Protein AF-A0A969K6C3-F1 (afdb_monomer_lite)

Structure (mmCIF, N/CA/C/O backbone):
da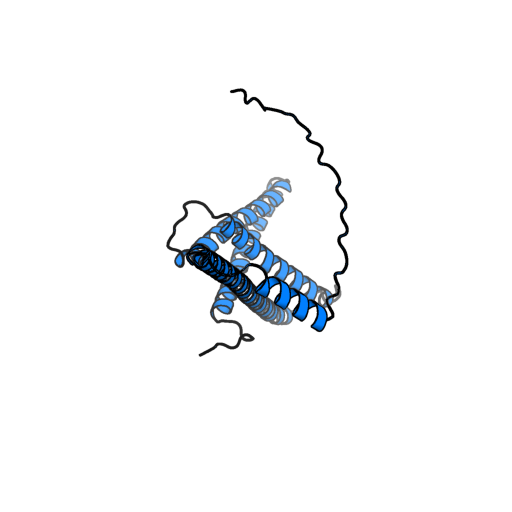ta_AF-A0A969K6C3-F1
#
_entry.id   AF-A0A969K6C3-F1
#
loop_
_atom_site.group_PDB
_atom_site.id
_atom_site.type_symbol
_atom_site.label_atom_id
_atom_site.label_alt_id
_atom_site.label_comp_id
_atom_site.label_asym_id
_atom_site.label_entity_id
_atom_site.label_seq_id
_atom_site.pdbx_PDB_ins_code
_atom_site.Cartn_x
_atom_site.Cartn_y
_atom_site.Cartn_z
_atom_site.occupancy
_atom_site.B_iso_or_equiv
_atom_site.auth_seq_id
_atom_site.auth_comp_id
_atom_site.auth_asym_id
_atom_site.auth_atom_id
_atom_site.pdbx_PDB_model_num
ATOM 1 N N . MET A 1 1 ? -26.772 -11.610 5.534 1.00 66.00 1 MET A N 1
ATOM 2 C CA . MET A 1 1 ? -25.955 -12.665 4.891 1.00 66.00 1 MET A CA 1
ATOM 3 C C . MET A 1 1 ? -24.503 -12.465 5.306 1.00 66.00 1 MET A C 1
ATOM 5 O O . MET A 1 1 ? -24.042 -11.332 5.264 1.00 66.00 1 MET A O 1
ATOM 9 N N . LYS A 1 2 ? -23.814 -13.502 5.801 1.00 84.00 2 LYS A N 1
ATOM 10 C CA . LYS A 1 2 ? -22.388 -13.413 6.165 1.00 84.00 2 LYS A CA 1
ATOM 11 C C . LYS A 1 2 ? -21.564 -13.744 4.919 1.00 84.00 2 LYS A C 1
ATOM 13 O O . LYS A 1 2 ? -21.718 -14.835 4.385 1.00 84.00 2 LYS A O 1
ATOM 18 N N . TRP A 1 3 ? -20.748 -12.805 4.447 1.00 86.44 3 TRP A N 1
ATOM 19 C CA . TRP A 1 3 ? -19.821 -13.052 3.341 1.00 86.44 3 TRP A CA 1
ATOM 20 C C . TRP A 1 3 ? -18.746 -14.055 3.794 1.00 86.44 3 TRP A C 1
ATOM 22 O O . TRP A 1 3 ? -18.273 -13.943 4.932 1.00 86.44 3 TRP A O 1
ATOM 32 N N . PRO A 1 4 ? -18.373 -15.045 2.970 1.00 88.25 4 PRO A N 1
ATOM 33 C CA . PRO A 1 4 ? -17.351 -16.012 3.344 1.00 88.25 4 PRO A CA 1
ATOM 34 C C . PRO A 1 4 ? -15.990 -15.326 3.506 1.00 88.25 4 PRO A C 1
ATOM 36 O O . PRO A 1 4 ? -15.583 -14.512 2.683 1.00 88.25 4 PRO A O 1
ATOM 39 N N . ILE A 1 5 ? -15.269 -15.678 4.572 1.00 79.12 5 ILE A N 1
ATOM 40 C CA . ILE A 1 5 ? -14.001 -15.028 4.954 1.00 79.12 5 ILE A CA 1
ATOM 41 C C . ILE A 1 5 ? -12.894 -15.275 3.913 1.00 79.12 5 ILE A C 1
ATOM 43 O O . ILE A 1 5 ? -12.028 -14.420 3.729 1.00 79.12 5 ILE A O 1
ATOM 47 N N . TRP A 1 6 ? -12.939 -16.418 3.220 1.00 83.56 6 TRP A N 1
ATOM 48 C CA . TRP A 1 6 ? -11.956 -16.796 2.201 1.00 83.56 6 TRP A CA 1
ATOM 49 C C . TRP A 1 6 ? -12.095 -16.020 0.891 1.00 83.56 6 TRP A C 1
ATOM 51 O O . TRP A 1 6 ? -11.148 -15.983 0.111 1.00 83.56 6 TRP A O 1
ATOM 61 N N . PHE A 1 7 ? -13.256 -15.412 0.626 1.00 86.06 7 PHE A N 1
ATOM 62 C CA . PHE A 1 7 ? -13.474 -14.700 -0.625 1.00 86.06 7 PHE A CA 1
ATOM 63 C C . PHE A 1 7 ? -13.170 -13.213 -0.426 1.00 86.06 7 PHE A C 1
ATOM 65 O O . PHE A 1 7 ? -13.702 -12.616 0.520 1.00 86.06 7 PHE A O 1
ATOM 72 N N . PRO A 1 8 ? -12.348 -12.582 -1.287 1.00 80.31 8 PRO A N 1
ATOM 73 C CA . PRO A 1 8 ? -12.005 -11.183 -1.108 1.00 80.31 8 PRO A CA 1
ATOM 74 C C . PRO A 1 8 ? -13.258 -10.313 -1.156 1.00 80.31 8 PRO A C 1
ATOM 76 O O . PRO A 1 8 ? -14.132 -10.496 -2.009 1.00 80.31 8 PRO A O 1
ATOM 79 N N . TYR A 1 9 ? -13.368 -9.372 -0.220 1.00 82.62 9 TYR A N 1
ATOM 80 C CA . TYR A 1 9 ? -14.511 -8.465 -0.194 1.00 82.62 9 TYR A CA 1
ATOM 81 C C . TYR A 1 9 ? -14.511 -7.582 -1.453 1.00 82.62 9 TYR A C 1
ATOM 83 O O . TYR A 1 9 ? -13.436 -7.189 -1.910 1.00 82.62 9 TYR A O 1
ATOM 91 N N . PRO A 1 10 ? -15.680 -7.188 -1.995 1.00 83.31 10 PRO A N 1
ATOM 92 C CA . PRO A 1 10 ? -15.761 -6.284 -3.151 1.00 83.31 10 PRO A CA 1
ATOM 93 C C . PRO A 1 10 ? -14.956 -4.985 -2.976 1.00 83.31 10 PRO A C 1
ATOM 95 O O . PRO A 1 10 ? -14.366 -4.465 -3.920 1.00 83.31 10 PRO A O 1
ATOM 98 N N . SER A 1 11 ? -14.868 -4.484 -1.742 1.00 77.69 11 SER A N 1
ATOM 99 C CA . SER A 1 11 ? -14.039 -3.328 -1.396 1.00 77.69 11 SER A CA 1
ATOM 100 C C . SER A 1 11 ? -12.534 -3.586 -1.555 1.00 77.69 11 SER A C 1
ATOM 102 O O . SER A 1 11 ? -11.807 -2.663 -1.917 1.00 77.69 11 SER A O 1
ATOM 104 N N . SER A 1 12 ? -12.060 -4.813 -1.321 1.00 75.50 12 SER A N 1
ATOM 105 C CA . SER A 1 12 ? -10.665 -5.220 -1.539 1.00 75.50 12 SER A CA 1
ATOM 106 C C . SER A 1 12 ? -10.323 -5.245 -3.031 1.00 75.50 12 SER A C 1
ATOM 108 O O . SER A 1 12 ? -9.272 -4.741 -3.416 1.00 75.50 12 SER A O 1
ATOM 110 N N . TRP A 1 13 ? -11.235 -5.738 -3.879 1.00 79.62 13 TRP A N 1
ATOM 111 C CA . TRP A 1 13 ? -11.079 -5.719 -5.341 1.00 79.62 13 TRP A CA 1
ATOM 112 C C . TRP A 1 13 ? -10.949 -4.298 -5.890 1.00 79.62 13 TRP A C 1
ATOM 114 O O . TRP A 1 13 ? -10.024 -4.006 -6.648 1.00 79.62 13 TRP A O 1
ATOM 124 N N . LEU A 1 14 ? -11.839 -3.396 -5.458 1.00 78.88 14 LEU A N 1
ATOM 125 C CA . LEU A 1 14 ? -11.801 -1.993 -5.871 1.00 78.88 14 LEU A CA 1
ATOM 126 C C . LEU A 1 14 ? -10.494 -1.317 -5.439 1.00 78.88 14 LEU A C 1
ATOM 128 O O . LEU A 1 14 ? -9.894 -0.588 -6.221 1.00 78.88 14 LEU A O 1
ATOM 132 N N . ARG A 1 15 ? -10.029 -1.580 -4.211 1.00 74.88 15 ARG A N 1
ATOM 133 C CA . ARG A 1 15 ? -8.751 -1.050 -3.711 1.00 74.88 15 ARG A CA 1
ATOM 134 C C . ARG A 1 15 ? -7.562 -1.571 -4.503 1.00 74.88 15 ARG A C 1
ATOM 136 O O . ARG A 1 15 ? -6.690 -0.778 -4.830 1.00 74.88 15 ARG A O 1
ATOM 143 N N . ALA A 1 16 ? -7.541 -2.859 -4.836 1.00 75.81 16 ALA A N 1
ATOM 144 C CA . ALA A 1 16 ? -6.483 -3.440 -5.653 1.00 75.81 16 ALA A CA 1
ATOM 145 C C . ALA A 1 16 ? -6.465 -2.839 -7.066 1.00 75.81 16 ALA A C 1
ATOM 147 O O . ALA A 1 16 ? -5.402 -2.486 -7.567 1.00 75.81 16 ALA A O 1
ATOM 148 N N . LEU A 1 17 ? -7.636 -2.655 -7.685 1.00 79.81 17 LEU A N 1
ATOM 149 C CA . LEU A 1 17 ? -7.749 -2.007 -8.994 1.00 79.81 17 LEU A CA 1
ATOM 150 C C . LEU A 1 17 ? -7.254 -0.555 -8.940 1.00 79.81 17 LEU A C 1
ATOM 152 O O . LEU A 1 17 ? -6.476 -0.129 -9.789 1.00 79.81 17 LEU A O 1
ATOM 156 N N . LEU A 1 18 ? -7.642 0.185 -7.900 1.00 79.44 18 LEU A N 1
ATOM 157 C CA . LEU A 1 18 ? -7.177 1.552 -7.689 1.00 79.44 18 LEU A CA 1
ATOM 158 C C . LEU A 1 18 ? -5.664 1.616 -7.436 1.00 79.44 18 LEU A C 1
ATOM 160 O O . LEU A 1 18 ? -5.001 2.526 -7.923 1.00 79.44 18 LEU A O 1
ATOM 164 N N . ALA A 1 19 ? -5.115 0.648 -6.700 1.00 75.38 19 ALA A N 1
ATOM 165 C CA . ALA A 1 19 ? -3.685 0.538 -6.445 1.00 75.38 19 ALA A CA 1
ATOM 166 C C . ALA A 1 19 ? -2.902 0.254 -7.732 1.00 75.38 19 ALA A C 1
ATOM 168 O O . ALA A 1 19 ? -1.861 0.864 -7.942 1.00 75.38 19 ALA A O 1
ATOM 169 N N . ILE A 1 20 ? -3.413 -0.602 -8.621 1.00 77.56 20 ILE A N 1
ATOM 170 C CA . ILE A 1 20 ? -2.787 -0.849 -9.927 1.00 77.56 20 ILE A CA 1
ATOM 171 C C . ILE A 1 20 ? -2.825 0.398 -10.801 1.00 77.56 20 ILE A C 1
ATOM 173 O O . ILE A 1 20 ? -1.791 0.782 -11.341 1.00 77.56 20 ILE A O 1
ATOM 177 N N . LEU A 1 21 ? -3.981 1.060 -10.906 1.00 82.12 21 LEU A N 1
ATOM 178 C CA . LEU A 1 21 ? -4.087 2.323 -11.641 1.00 82.12 21 LEU A CA 1
ATOM 179 C C . LEU A 1 21 ? -3.112 3.364 -11.084 1.00 82.12 21 LEU A C 1
ATOM 181 O O . LEU A 1 21 ? -2.452 4.065 -11.848 1.00 82.12 21 LEU A O 1
ATOM 185 N N . TRP A 1 22 ? -2.973 3.424 -9.759 1.00 80.94 22 TRP A N 1
ATOM 186 C CA . TRP A 1 22 ? -2.025 4.310 -9.098 1.00 80.94 22 TRP A CA 1
ATOM 187 C C . TRP A 1 22 ? -0.569 3.965 -9.415 1.00 80.94 22 TRP A C 1
ATOM 189 O O . TRP A 1 22 ? 0.192 4.852 -9.787 1.00 80.94 22 TRP A O 1
ATOM 199 N N . ILE A 1 23 ? -0.177 2.694 -9.302 1.00 79.69 23 ILE A N 1
ATOM 200 C CA . ILE A 1 23 ? 1.180 2.231 -9.624 1.00 79.69 23 ILE A CA 1
ATOM 201 C C . ILE A 1 23 ? 1.496 2.509 -11.095 1.00 79.69 23 ILE A C 1
ATOM 203 O O . ILE A 1 23 ? 2.584 2.989 -11.394 1.00 79.69 23 ILE A O 1
ATOM 207 N N . SER A 1 24 ? 0.544 2.280 -12.001 1.00 80.50 24 SER A N 1
ATOM 208 C CA . SER A 1 24 ? 0.700 2.583 -13.425 1.00 80.50 24 SER A CA 1
ATOM 209 C C . SER A 1 24 ? 0.884 4.083 -13.667 1.00 80.50 24 SER A C 1
ATOM 211 O O . SER A 1 24 ? 1.802 4.481 -14.380 1.00 80.50 24 SER A O 1
ATOM 213 N N . ALA A 1 25 ? 0.044 4.925 -13.059 1.00 82.19 25 ALA A N 1
ATOM 214 C CA . ALA A 1 25 ? 0.155 6.377 -13.175 1.00 82.19 25 ALA A CA 1
ATOM 215 C C . ALA A 1 25 ? 1.475 6.890 -12.580 1.00 82.19 25 ALA A C 1
ATOM 217 O O . ALA A 1 25 ? 2.152 7.719 -13.183 1.00 82.19 25 ALA A O 1
ATOM 218 N N . PHE A 1 26 ? 1.879 6.366 -11.423 1.00 82.94 26 PHE A N 1
ATOM 219 C CA . PHE A 1 26 ? 3.145 6.704 -10.785 1.00 82.94 26 PHE A CA 1
ATOM 220 C C . PHE A 1 26 ? 4.346 6.251 -11.623 1.00 82.94 26 PHE A C 1
ATOM 222 O O . PHE A 1 26 ? 5.279 7.026 -11.814 1.00 82.94 26 PHE A O 1
ATOM 229 N N . GLY A 1 27 ? 4.302 5.041 -12.183 1.00 81.00 27 GLY A N 1
ATOM 230 C CA . GLY A 1 27 ? 5.321 4.536 -13.100 1.00 81.00 27 GLY A CA 1
ATOM 231 C C . GLY A 1 27 ? 5.482 5.434 -14.325 1.00 81.00 27 GLY A C 1
ATOM 232 O O . GLY A 1 27 ? 6.606 5.762 -14.691 1.00 81.00 27 GLY A O 1
ATOM 233 N N . TYR A 1 28 ? 4.373 5.917 -14.892 1.00 83.19 28 TYR A N 1
ATOM 234 C CA . TYR A 1 28 ? 4.401 6.889 -15.986 1.00 83.19 28 TYR A CA 1
ATOM 235 C C . TYR A 1 28 ? 5.058 8.215 -15.575 1.00 83.19 28 TYR A C 1
ATOM 237 O O . TYR A 1 28 ? 5.887 8.746 -16.311 1.00 83.19 28 TYR A O 1
ATOM 245 N N . VAL A 1 29 ? 4.749 8.733 -14.380 1.00 80.31 29 VAL A N 1
ATOM 246 C CA . VAL A 1 29 ? 5.401 9.939 -13.842 1.00 80.31 29 VAL A CA 1
ATOM 247 C C . VAL A 1 29 ? 6.907 9.716 -13.688 1.00 80.31 29 VAL A C 1
ATOM 249 O O . VAL A 1 29 ? 7.689 10.531 -14.170 1.00 80.31 29 VAL A O 1
ATOM 252 N N . VAL A 1 30 ? 7.330 8.608 -13.073 1.00 80.81 30 VAL A N 1
ATOM 253 C CA . VAL A 1 30 ? 8.755 8.271 -12.914 1.00 80.81 30 VAL A CA 1
ATOM 254 C C . VAL A 1 30 ? 9.447 8.154 -14.268 1.00 80.81 30 VAL A C 1
ATOM 256 O O . VAL A 1 30 ? 10.523 8.718 -14.439 1.00 80.81 30 VAL A O 1
ATOM 259 N N . TRP A 1 31 ? 8.825 7.483 -15.239 1.00 86.88 31 TRP A N 1
ATOM 260 C CA . TRP A 1 31 ? 9.356 7.364 -16.595 1.00 86.88 31 TRP A CA 1
ATOM 261 C C . TRP A 1 31 ? 9.519 8.731 -17.267 1.00 86.88 31 TRP A C 1
ATOM 263 O O . TRP A 1 31 ? 10.581 9.017 -17.814 1.00 86.88 31 TRP A O 1
ATOM 273 N N . MET A 1 32 ? 8.515 9.605 -17.158 1.00 86.75 32 MET A N 1
ATOM 274 C CA . MET A 1 32 ? 8.574 10.964 -17.695 1.00 86.75 32 MET A CA 1
ATOM 275 C C . MET A 1 32 ? 9.745 11.745 -17.079 1.00 86.75 32 MET A C 1
ATOM 277 O O . MET A 1 32 ? 10.567 12.295 -17.808 1.00 86.75 32 MET A O 1
ATOM 281 N N . PHE A 1 33 ? 9.871 11.759 -15.749 1.00 86.25 33 PHE A N 1
ATOM 282 C CA . PHE A 1 33 ? 10.983 12.434 -15.073 1.00 86.25 33 PHE A CA 1
ATOM 283 C C . PHE A 1 33 ? 12.342 11.814 -15.407 1.00 86.25 33 PHE A C 1
ATOM 285 O O . PHE A 1 33 ? 13.303 12.555 -15.573 1.00 86.25 33 PHE A O 1
ATOM 292 N N . ALA A 1 34 ? 12.431 10.491 -15.552 1.00 82.00 34 ALA A N 1
ATOM 293 C CA . ALA A 1 34 ? 13.658 9.813 -15.954 1.00 82.00 34 ALA A CA 1
ATOM 294 C C . ALA A 1 34 ? 14.073 10.184 -17.385 1.00 82.00 34 ALA A C 1
ATOM 296 O O . ALA A 1 34 ? 15.248 10.451 -17.621 1.00 82.00 34 ALA A O 1
ATOM 297 N N . ALA A 1 35 ? 13.121 10.251 -18.323 1.00 85.69 35 ALA A N 1
ATOM 298 C CA . ALA A 1 35 ? 13.371 10.660 -19.703 1.00 85.69 35 ALA A CA 1
ATOM 299 C C . ALA A 1 35 ? 13.847 12.120 -19.779 1.00 85.69 35 ALA A C 1
ATOM 301 O O . ALA A 1 35 ? 14.857 12.410 -20.418 1.00 85.69 35 ALA A O 1
ATOM 302 N N . TRP A 1 36 ? 13.177 13.028 -19.062 1.00 93.44 36 TRP A N 1
ATOM 303 C CA . TRP A 1 36 ? 13.591 14.431 -18.968 1.00 93.44 36 TRP A CA 1
ATOM 304 C C . TRP A 1 36 ? 14.937 14.599 -18.260 1.00 93.44 36 TRP A C 1
ATOM 306 O O . TRP A 1 36 ? 15.785 15.363 -18.714 1.00 93.44 36 TRP A O 1
ATOM 316 N N . GLY A 1 37 ? 15.154 13.872 -17.166 1.00 88.88 37 GLY A N 1
ATOM 317 C CA . GLY A 1 37 ? 16.403 13.881 -16.415 1.00 88.88 37 GLY A CA 1
ATOM 318 C C . GLY A 1 37 ? 17.580 13.370 -17.233 1.00 88.88 37 GLY A C 1
ATOM 319 O O . GLY A 1 37 ? 18.649 13.971 -17.198 1.00 88.88 37 GLY A O 1
ATOM 320 N N . TRP A 1 38 ? 17.374 12.305 -18.010 1.00 88.44 38 TRP A N 1
ATOM 321 C CA . TRP A 1 38 ? 18.371 11.803 -18.950 1.00 88.44 38 TRP A CA 1
ATOM 322 C C . TRP A 1 38 ? 18.665 12.839 -20.039 1.00 88.44 38 TRP A C 1
ATOM 324 O O . TRP A 1 38 ? 19.825 13.195 -20.233 1.00 88.44 38 TRP A O 1
ATOM 334 N N . PHE A 1 39 ? 17.640 13.386 -20.697 1.00 94.94 39 PHE A N 1
ATOM 335 C CA . PHE A 1 39 ? 17.820 14.416 -21.723 1.00 94.94 39 PHE A CA 1
ATOM 336 C C . PHE A 1 39 ? 18.634 15.615 -21.209 1.00 94.94 39 PHE A C 1
ATOM 338 O O . PHE A 1 39 ? 19.602 16.029 -21.844 1.00 94.94 39 PHE A O 1
ATOM 345 N N . LEU A 1 40 ? 18.297 16.127 -20.020 1.00 93.31 40 LEU A N 1
ATOM 346 C CA . LEU A 1 40 ? 19.031 17.225 -19.391 1.00 93.31 40 LEU A CA 1
ATOM 347 C C . LEU A 1 40 ? 20.460 16.829 -19.013 1.00 93.31 40 LEU A C 1
ATOM 349 O O . LEU A 1 40 ? 21.375 17.617 -19.227 1.00 93.31 40 LEU A O 1
ATOM 353 N N . SER A 1 41 ? 20.661 15.614 -18.500 1.00 94.00 41 SER A N 1
ATOM 354 C CA . SER A 1 41 ? 21.987 15.098 -18.152 1.00 94.00 41 SER A CA 1
ATOM 355 C C . SER A 1 41 ? 22.907 14.988 -19.372 1.00 94.00 41 SER A C 1
ATOM 357 O O . SER A 1 41 ? 24.088 15.304 -19.274 1.00 94.00 41 SER A O 1
ATOM 359 N N . VAL A 1 42 ? 22.373 14.623 -20.544 1.00 94.56 42 VAL A N 1
ATOM 360 C CA . VAL A 1 42 ? 23.139 14.595 -21.805 1.00 94.56 42 VAL A CA 1
ATOM 361 C C . VAL A 1 42 ? 23.557 16.000 -22.237 1.00 94.56 42 VAL A C 1
ATOM 363 O O . VAL A 1 42 ? 24.674 16.179 -22.714 1.00 94.56 42 VAL A O 1
ATOM 366 N N . ILE A 1 43 ? 22.690 17.000 -22.056 1.00 97.06 43 ILE A N 1
ATOM 367 C CA . ILE A 1 43 ? 22.987 18.391 -22.427 1.00 97.06 43 ILE A CA 1
ATOM 368 C C . ILE A 1 43 ? 24.040 19.005 -21.500 1.00 97.06 43 ILE A C 1
ATOM 370 O O . ILE A 1 43 ? 24.913 19.736 -21.962 1.00 97.06 43 ILE A O 1
ATOM 374 N N . THR A 1 44 ? 23.957 18.740 -20.196 1.00 96.62 44 THR A N 1
ATOM 375 C CA . THR A 1 44 ? 24.854 19.349 -19.203 1.00 96.62 44 THR A CA 1
ATOM 376 C C . THR A 1 44 ? 26.125 18.545 -18.950 1.00 96.62 44 THR A C 1
ATOM 378 O O . THR A 1 44 ? 27.085 19.092 -18.412 1.00 96.62 44 THR A O 1
ATOM 381 N N . GLY A 1 45 ? 26.137 17.256 -19.296 1.00 95.69 45 GLY A N 1
ATOM 382 C CA . GLY A 1 45 ? 27.202 16.320 -18.937 1.00 95.69 45 GLY A CA 1
ATOM 383 C C . GLY A 1 45 ? 27.216 15.923 -17.456 1.00 95.69 45 GLY A C 1
ATOM 384 O O . GLY A 1 45 ? 28.174 15.296 -17.010 1.00 95.69 45 GLY A O 1
ATOM 385 N N . ASP A 1 46 ? 26.182 16.276 -16.682 1.00 95.44 46 ASP A N 1
ATOM 386 C CA . ASP A 1 46 ? 26.116 16.012 -15.241 1.00 95.44 46 ASP A CA 1
ATOM 387 C C . ASP A 1 46 ? 25.066 14.938 -14.912 1.00 95.44 46 ASP A C 1
ATOM 389 O O . ASP A 1 46 ? 23.857 15.130 -15.083 1.00 95.44 46 ASP A O 1
ATOM 393 N N . LEU A 1 47 ? 25.527 13.790 -14.405 1.00 88.81 47 LEU A N 1
ATOM 394 C CA . LEU A 1 47 ? 24.678 12.680 -13.950 1.00 88.81 47 LEU A CA 1
ATOM 395 C C . LEU A 1 47 ? 23.856 13.034 -12.701 1.00 88.81 47 LEU A C 1
ATOM 397 O O . LEU A 1 47 ? 22.807 12.429 -12.455 1.00 88.81 47 LEU A O 1
ATOM 401 N N . SER A 1 48 ? 24.279 14.037 -11.927 1.00 92.75 48 SER A N 1
ATOM 402 C CA . SER A 1 48 ? 23.582 14.478 -10.714 1.00 92.75 48 SER A CA 1
ATOM 403 C C . SER A 1 48 ? 22.158 14.946 -11.019 1.00 92.75 48 SER A C 1
ATOM 405 O O . SER A 1 48 ? 21.245 14.722 -10.223 1.00 92.75 48 SER A O 1
ATOM 407 N N . ILE A 1 49 ? 21.938 15.526 -12.205 1.00 89.06 49 ILE A N 1
ATOM 408 C CA . ILE A 1 49 ? 20.622 15.991 -12.664 1.00 89.06 49 ILE A CA 1
ATOM 409 C C . ILE A 1 49 ? 19.655 14.819 -12.849 1.00 89.06 4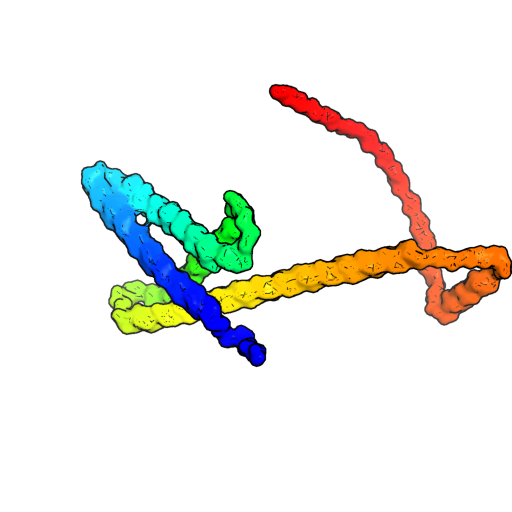9 ILE A C 1
ATOM 411 O O . ILE A 1 49 ? 18.487 14.911 -12.462 1.00 89.06 49 ILE A O 1
ATOM 415 N N . GLN A 1 50 ? 20.135 13.688 -13.371 1.00 80.38 50 GLN A N 1
ATOM 416 C CA . GLN A 1 50 ? 19.313 12.492 -13.535 1.00 80.38 50 GLN A CA 1
ATOM 417 C C . GLN A 1 50 ? 18.877 11.939 -12.171 1.00 80.38 50 GLN A C 1
ATOM 419 O O . GLN A 1 50 ? 17.693 11.665 -11.965 1.00 80.38 50 GLN A O 1
ATOM 424 N N . ILE A 1 51 ? 19.798 11.849 -11.209 1.00 80.62 51 ILE A N 1
ATOM 425 C CA . ILE A 1 51 ? 19.489 11.387 -9.847 1.00 80.62 51 ILE A CA 1
ATOM 426 C C . ILE A 1 51 ? 18.483 12.331 -9.169 1.00 80.62 51 ILE A C 1
ATOM 428 O O . ILE A 1 51 ? 17.497 11.873 -8.586 1.00 80.62 51 ILE A O 1
ATOM 432 N N . LEU A 1 52 ? 18.686 13.648 -9.288 1.00 88.69 52 LEU A N 1
ATOM 433 C CA . LEU A 1 52 ? 17.790 14.656 -8.718 1.00 88.69 52 LEU A CA 1
ATOM 434 C C . LEU A 1 52 ? 16.376 14.566 -9.315 1.00 88.69 52 LEU A C 1
ATOM 436 O O . LEU A 1 52 ? 15.389 14.639 -8.583 1.00 88.69 52 LEU A O 1
ATOM 440 N N . SER A 1 53 ? 16.267 14.366 -10.632 1.00 81.19 53 SER A N 1
ATOM 441 C CA . SER A 1 53 ? 14.978 14.233 -11.321 1.00 81.19 53 SER A CA 1
ATOM 442 C C . SER A 1 53 ? 14.188 13.004 -10.857 1.00 81.19 53 SER A C 1
ATOM 444 O O . SER A 1 53 ? 12.980 13.094 -10.632 1.00 81.19 53 SER A O 1
ATOM 446 N N . LEU A 1 54 ? 14.872 11.878 -10.622 1.00 77.06 54 LEU A N 1
ATOM 447 C CA . LEU A 1 54 ? 14.266 10.663 -10.082 1.00 77.06 54 LEU A CA 1
ATOM 448 C C . LEU A 1 54 ? 13.781 10.884 -8.647 1.00 77.06 54 LEU A C 1
ATOM 450 O O . LEU A 1 54 ? 12.638 10.557 -8.330 1.00 77.06 54 LEU A O 1
ATOM 454 N N . LEU A 1 55 ? 14.610 11.487 -7.789 1.00 78.75 55 LEU A N 1
ATOM 455 C CA . LEU A 1 55 ? 14.220 11.835 -6.418 1.00 78.75 55 LEU A CA 1
ATOM 456 C C . LEU A 1 55 ? 12.990 12.750 -6.393 1.00 78.75 55 LEU A C 1
ATOM 458 O O . LEU A 1 55 ? 12.074 12.538 -5.594 1.00 78.75 55 LEU A O 1
ATOM 462 N N . LEU A 1 56 ? 12.937 13.730 -7.296 1.00 81.75 56 LEU A N 1
ATOM 463 C CA . LEU A 1 56 ? 11.794 14.622 -7.437 1.00 81.75 56 LEU A CA 1
ATOM 464 C C . LEU A 1 56 ? 10.529 13.856 -7.851 1.00 81.75 56 LEU A C 1
ATOM 466 O O . LEU A 1 56 ? 9.471 14.079 -7.263 1.00 81.75 56 LEU A O 1
ATOM 470 N N . ALA A 1 57 ? 10.634 12.909 -8.787 1.00 79.19 57 ALA A N 1
ATOM 471 C CA . ALA A 1 57 ? 9.516 12.058 -9.191 1.00 79.19 57 ALA A CA 1
ATOM 472 C C . ALA A 1 57 ? 8.949 11.250 -8.013 1.00 79.19 57 ALA A C 1
ATOM 474 O O . ALA A 1 57 ? 7.734 11.225 -7.801 1.00 79.19 57 ALA A O 1
ATOM 475 N N . PHE A 1 58 ? 9.826 10.645 -7.203 1.00 76.88 58 PHE A N 1
ATOM 476 C CA . PHE A 1 58 ? 9.427 9.920 -5.994 1.00 76.88 58 PHE A CA 1
ATOM 477 C C . PHE A 1 58 ? 8.736 10.832 -4.977 1.00 76.88 58 PHE A C 1
ATOM 479 O O . PHE A 1 58 ? 7.691 10.465 -4.439 1.00 76.88 58 PHE A O 1
ATOM 486 N N . MET A 1 59 ? 9.268 12.035 -4.746 1.00 78.69 59 MET A N 1
ATOM 487 C CA . MET A 1 59 ? 8.662 13.019 -3.842 1.00 78.69 59 MET A CA 1
ATOM 488 C C . MET A 1 59 ? 7.275 13.464 -4.318 1.00 78.69 59 MET A C 1
ATOM 490 O O . MET A 1 59 ? 6.329 13.491 -3.529 1.00 78.69 59 MET A O 1
ATOM 494 N N . VAL A 1 60 ? 7.126 13.774 -5.610 1.00 80.06 60 VAL A N 1
ATOM 495 C CA . VAL A 1 60 ? 5.839 14.166 -6.206 1.00 80.06 60 VAL A CA 1
ATOM 496 C C . VAL A 1 60 ? 4.826 13.029 -6.091 1.00 80.06 60 VAL A C 1
ATOM 498 O O . VAL A 1 60 ? 3.699 13.257 -5.648 1.00 80.06 60 VAL A O 1
ATOM 501 N N . GLY A 1 61 ? 5.227 11.797 -6.413 1.00 77.75 61 GLY A N 1
ATOM 502 C CA . GLY A 1 61 ? 4.358 10.631 -6.282 1.00 77.75 61 GLY A CA 1
ATOM 503 C C . GLY A 1 61 ? 3.941 10.348 -4.844 1.00 77.75 61 GLY A C 1
ATOM 504 O O . GLY A 1 61 ? 2.761 10.118 -4.592 1.00 77.75 61 GLY A O 1
ATOM 505 N N . ALA A 1 62 ? 4.861 10.433 -3.882 1.00 74.62 62 ALA A N 1
ATOM 506 C CA . ALA A 1 62 ? 4.543 10.254 -2.466 1.00 74.62 62 ALA A CA 1
ATOM 507 C C . ALA A 1 62 ? 3.543 11.313 -1.965 1.00 74.62 62 ALA A C 1
ATOM 509 O O . ALA A 1 62 ? 2.566 10.979 -1.290 1.00 74.62 62 ALA A O 1
ATOM 510 N N . CYS A 1 63 ? 3.735 12.581 -2.345 1.00 76.81 63 CYS A N 1
ATOM 511 C CA . CYS A 1 63 ? 2.817 13.672 -2.013 1.00 76.81 63 CYS A CA 1
ATOM 512 C C . CYS A 1 63 ? 1.426 13.471 -2.631 1.00 76.81 63 CYS A C 1
ATOM 514 O O . CYS A 1 63 ? 0.412 13.614 -1.941 1.00 76.81 63 CYS A O 1
ATOM 516 N N . ALA A 1 64 ? 1.366 13.117 -3.917 1.00 80.56 64 ALA A N 1
ATOM 517 C CA . ALA A 1 64 ? 0.113 12.883 -4.624 1.00 80.56 64 ALA A CA 1
ATOM 518 C C . ALA A 1 64 ? -0.639 11.665 -4.058 1.00 80.56 64 ALA A C 1
ATOM 520 O O . ALA A 1 64 ? -1.846 11.741 -3.818 1.00 80.56 64 ALA A O 1
ATOM 521 N N . TYR A 1 65 ? 0.083 10.590 -3.729 1.00 75.81 65 TYR A N 1
ATOM 522 C CA . TYR A 1 65 ? -0.483 9.422 -3.061 1.00 75.81 65 TYR A CA 1
ATOM 523 C C . TYR A 1 65 ? -1.076 9.779 -1.700 1.00 75.81 65 TYR A C 1
ATOM 525 O O . TYR A 1 65 ? -2.215 9.420 -1.403 1.00 75.81 65 TYR A O 1
ATOM 533 N N . GLY A 1 66 ? -0.331 10.540 -0.891 1.00 71.88 66 GLY A N 1
ATOM 534 C CA . GLY A 1 66 ? -0.799 11.018 0.405 1.00 71.88 66 GLY A CA 1
ATOM 535 C C . GLY A 1 66 ? -2.124 11.772 0.291 1.00 71.88 66 GLY A C 1
ATOM 536 O O . GLY A 1 66 ? -3.042 11.510 1.064 1.00 71.88 66 GLY A O 1
ATOM 537 N N . LYS A 1 67 ? -2.268 12.642 -0.717 1.00 75.56 67 LYS A N 1
ATOM 538 C CA . LYS A 1 67 ? -3.513 13.385 -0.978 1.00 75.56 67 LYS A CA 1
ATOM 539 C C . LYS A 1 67 ? -4.669 12.501 -1.435 1.00 75.56 67 LYS A C 1
ATOM 541 O O . LYS A 1 67 ? -5.801 12.734 -1.021 1.00 75.56 67 LYS A O 1
ATOM 546 N N . ILE A 1 68 ? -4.407 11.492 -2.256 1.00 75.44 68 ILE A N 1
ATOM 547 C CA . ILE A 1 68 ? -5.438 10.554 -2.715 1.00 75.44 68 ILE A CA 1
ATOM 548 C C . ILE A 1 68 ? -5.915 9.671 -1.567 1.00 75.44 68 ILE A C 1
ATOM 550 O O . ILE A 1 68 ? -7.119 9.514 -1.377 1.00 75.44 68 ILE A O 1
ATOM 554 N N . CYS A 1 69 ? -4.995 9.148 -0.760 1.00 70.00 69 CYS A N 1
ATOM 555 C CA . CYS A 1 69 ? -5.333 8.415 0.454 1.00 70.00 69 CYS A CA 1
ATOM 556 C C . CYS A 1 69 ? -6.163 9.274 1.405 1.00 70.00 69 CYS A C 1
ATOM 558 O O . CYS A 1 69 ? -7.177 8.804 1.912 1.00 70.00 69 CYS A O 1
ATOM 560 N N . ASP A 1 70 ? -5.790 10.541 1.588 1.00 68.69 70 ASP A N 1
ATOM 561 C CA . ASP A 1 70 ? -6.562 11.492 2.385 1.00 68.69 70 ASP A CA 1
ATOM 562 C C . ASP A 1 70 ? -7.990 11.640 1.825 1.00 68.69 70 ASP A C 1
ATOM 564 O O . ASP A 1 70 ? -8.965 11.397 2.531 1.00 68.69 70 ASP A O 1
ATOM 568 N N . LEU A 1 71 ? -8.141 11.892 0.521 1.00 70.94 71 LEU A N 1
ATOM 569 C CA . LEU A 1 71 ? -9.447 12.018 -0.144 1.00 70.94 71 LEU A CA 1
ATOM 570 C C . LEU A 1 71 ? -10.323 10.758 -0.035 1.00 70.94 71 LEU A C 1
ATOM 572 O O . LEU A 1 71 ? -11.534 10.861 0.181 1.00 70.94 71 LEU A O 1
ATOM 576 N N . LEU A 1 72 ? -9.729 9.575 -0.191 1.00 69.12 72 LEU A N 1
ATOM 577 C CA . LEU A 1 72 ? -10.445 8.297 -0.189 1.00 69.12 72 LEU A CA 1
ATOM 578 C C . LEU A 1 72 ? -10.805 7.827 1.223 1.00 69.12 72 LEU A C 1
ATOM 580 O O . LEU A 1 72 ? -11.870 7.242 1.422 1.00 69.12 72 LEU A O 1
ATOM 584 N N . VAL A 1 73 ? -9.936 8.074 2.206 1.00 63.34 73 VAL A N 1
ATOM 585 C CA . VAL A 1 73 ? -10.124 7.626 3.593 1.00 63.34 73 VAL A CA 1
ATOM 586 C C . VAL A 1 73 ? -10.968 8.627 4.393 1.00 63.34 73 VAL A C 1
ATOM 588 O O . VAL A 1 73 ? -11.819 8.212 5.184 1.00 63.34 73 VAL A O 1
ATOM 591 N N . PHE A 1 74 ? -10.819 9.940 4.173 1.00 52.72 74 PHE A N 1
ATOM 592 C CA . PHE A 1 74 ? -11.472 10.958 5.010 1.00 52.72 74 PHE A CA 1
ATOM 593 C C . PHE A 1 74 ? -12.919 11.300 4.658 1.00 52.72 74 PHE A C 1
ATOM 595 O O . PHE A 1 74 ? -13.570 11.988 5.446 1.00 52.72 74 PHE A O 1
ATOM 602 N N . ARG A 1 75 ? -13.515 10.751 3.591 1.00 50.97 75 ARG A N 1
ATOM 603 C CA . ARG A 1 75 ? -14.976 10.892 3.408 1.00 50.97 75 ARG A CA 1
ATOM 604 C C . ARG A 1 75 ? -15.809 10.196 4.497 1.00 50.97 75 ARG A C 1
ATOM 606 O O . ARG A 1 75 ? -16.989 10.504 4.629 1.00 50.97 75 ARG A O 1
ATOM 613 N N . VAL A 1 76 ? -15.217 9.318 5.313 1.00 50.53 76 VAL A N 1
ATOM 614 C CA . VAL A 1 76 ? -15.933 8.574 6.371 1.00 50.53 76 VAL A CA 1
ATOM 615 C C . VAL A 1 76 ? -15.796 9.217 7.764 1.00 50.53 76 VAL A C 1
ATOM 617 O O . VAL A 1 76 ? -16.564 8.904 8.669 1.00 50.53 76 VAL A O 1
ATOM 620 N N . SER A 1 77 ? -14.882 10.172 7.957 1.00 45.09 77 SER A N 1
ATOM 621 C CA . SER A 1 77 ? -14.610 10.782 9.266 1.00 45.09 77 SER A CA 1
ATOM 622 C C . SER A 1 77 ? -14.763 12.302 9.194 1.00 45.09 77 SER A C 1
ATOM 624 O O . SER A 1 77 ? -13.799 13.022 8.959 1.00 45.09 77 SER A O 1
ATOM 626 N N . LYS A 1 78 ? -15.982 12.802 9.439 1.00 47.47 78 LYS A N 1
ATOM 627 C CA . LYS A 1 78 ? -16.319 14.243 9.484 1.00 47.47 78 LYS A CA 1
ATOM 628 C C . LYS A 1 78 ? -15.588 15.055 10.567 1.00 47.47 78 LYS A C 1
ATOM 630 O O . LYS A 1 78 ? -15.789 16.261 10.661 1.00 47.47 78 LYS A O 1
ATOM 635 N N . THR A 1 79 ? -14.725 14.451 11.373 1.00 50.41 79 THR A N 1
ATOM 636 C CA . THR A 1 79 ? -13.850 15.176 12.297 1.00 50.41 79 THR A CA 1
ATOM 637 C C . THR A 1 79 ? -12.566 15.578 11.573 1.00 50.41 79 THR A C 1
ATOM 639 O O . THR A 1 79 ? -11.556 14.879 11.619 1.00 50.41 79 THR A O 1
ATOM 642 N N . GLN A 1 80 ? -12.630 16.717 10.877 1.00 43.53 80 GLN A N 1
ATOM 643 C CA . GLN A 1 80 ? -11.475 17.422 10.319 1.00 43.53 80 GLN A CA 1
ATOM 644 C C . GLN A 1 80 ? -10.504 17.808 11.444 1.00 43.53 80 GLN A C 1
ATOM 646 O O . GLN A 1 80 ? -10.623 18.866 12.060 1.00 43.53 80 GLN A O 1
ATOM 651 N N . ALA A 1 81 ? -9.514 16.962 11.718 1.00 50.75 81 ALA A N 1
ATOM 652 C CA . ALA A 1 81 ? -8.306 17.423 12.379 1.00 50.75 81 ALA A CA 1
ATOM 653 C C . ALA A 1 81 ? -7.455 18.136 11.319 1.00 50.75 81 ALA A C 1
ATOM 655 O O . ALA A 1 81 ? -7.046 17.528 10.338 1.00 50.75 81 ALA A O 1
ATOM 656 N N . LYS A 1 82 ? -7.192 19.433 11.518 1.00 57.94 82 LYS A N 1
ATOM 657 C CA . LYS A 1 82 ? -6.400 20.306 10.623 1.00 57.94 82 LYS A CA 1
ATOM 658 C C . LYS A 1 82 ? -4.943 19.846 10.413 1.00 57.94 82 LYS A C 1
ATOM 660 O O . LYS A 1 82 ? -4.230 20.430 9.607 1.00 57.94 82 LYS A O 1
ATOM 665 N N . PHE A 1 83 ? -4.509 18.821 11.143 1.00 53.59 83 PHE A N 1
ATOM 666 C CA . PHE A 1 83 ? -3.178 18.236 11.083 1.00 53.59 83 PHE A CA 1
ATOM 667 C C . PHE A 1 83 ? -3.269 16.775 10.666 1.00 53.59 83 PHE A C 1
ATOM 669 O O . PHE A 1 83 ? -4.104 16.028 11.184 1.00 53.59 83 PHE A O 1
ATOM 676 N N . VAL A 1 84 ? -2.362 16.370 9.772 1.00 55.91 84 VAL A N 1
ATOM 677 C CA . VAL A 1 84 ? -2.129 14.969 9.418 1.00 55.91 84 VAL A CA 1
ATOM 678 C C . VAL A 1 84 ? -1.886 14.209 10.716 1.00 55.91 84 VAL A C 1
ATOM 680 O O . VAL A 1 84 ? -0.861 14.382 11.374 1.00 55.91 84 VAL A O 1
ATOM 683 N N . SER A 1 85 ? -2.867 13.413 11.141 1.00 63.28 85 SER A N 1
ATOM 684 C CA . SER A 1 85 ? -2.695 12.614 12.347 1.00 63.28 85 SER A CA 1
ATOM 685 C C . SER A 1 85 ? -1.510 11.671 12.129 1.00 63.28 85 SER A C 1
ATOM 687 O O . SER A 1 85 ? -1.385 11.077 11.057 1.00 63.28 85 SER A O 1
ATOM 689 N N . TRP A 1 86 ? -0.660 11.491 13.143 1.00 67.00 86 TRP A N 1
ATOM 690 C CA . TRP A 1 86 ? 0.467 10.545 13.095 1.00 67.00 86 TRP A CA 1
ATOM 691 C C . TRP A 1 86 ? 0.038 9.159 12.587 1.00 67.00 86 TRP A C 1
ATOM 693 O O . TRP A 1 86 ? 0.763 8.476 11.874 1.00 67.00 86 TRP A O 1
ATOM 703 N N . ARG A 1 87 ? -1.205 8.774 12.887 1.00 63.31 87 ARG A N 1
ATOM 704 C CA . ARG A 1 87 ? -1.827 7.543 12.407 1.00 63.31 87 ARG A CA 1
ATOM 705 C C . ARG A 1 87 ? -2.036 7.511 10.888 1.00 63.31 87 ARG A C 1
ATOM 707 O O . ARG A 1 87 ? -1.780 6.475 10.292 1.00 63.31 87 ARG A O 1
ATOM 714 N N . GLY A 1 88 ? -2.462 8.617 10.280 1.00 60.78 88 GLY A N 1
ATOM 715 C CA . GLY A 1 88 ? -2.612 8.736 8.826 1.00 60.78 88 GLY A CA 1
ATOM 716 C C . GLY A 1 88 ? -1.272 8.670 8.091 1.00 60.78 88 GLY A C 1
ATOM 717 O O . GLY A 1 88 ? -1.188 8.051 7.037 1.00 60.78 88 GLY A O 1
ATOM 718 N N . PHE A 1 89 ? -0.203 9.208 8.690 1.00 66.62 89 PHE A N 1
ATOM 719 C CA . PHE A 1 89 ? 1.156 9.050 8.162 1.00 66.62 89 PHE A CA 1
ATOM 720 C C . PHE A 1 89 ? 1.589 7.577 8.146 1.00 66.62 89 PHE A C 1
ATOM 722 O O . PHE A 1 89 ? 2.013 7.075 7.110 1.00 66.62 89 PHE A O 1
ATOM 729 N N . TRP A 1 90 ? 1.399 6.852 9.256 1.00 71.50 90 TRP A N 1
ATOM 730 C CA . TRP A 1 90 ? 1.695 5.414 9.315 1.00 71.50 90 TRP A CA 1
ATOM 731 C C . TRP A 1 90 ? 0.848 4.582 8.353 1.00 71.50 90 TRP A C 1
ATOM 733 O O . TRP A 1 90 ? 1.348 3.614 7.788 1.00 71.50 90 TRP A O 1
ATOM 743 N N . GLU A 1 91 ? -0.418 4.947 8.149 1.00 59.50 91 GLU A N 1
ATOM 744 C CA . GLU A 1 91 ? -1.273 4.298 7.153 1.00 59.50 91 GLU A CA 1
ATOM 745 C C . GLU A 1 91 ? -0.782 4.566 5.726 1.00 59.50 91 GLU A C 1
ATOM 747 O O . GLU A 1 91 ? -0.749 3.632 4.931 1.00 59.50 91 GLU A O 1
ATOM 752 N N . GLY A 1 92 ? -0.316 5.783 5.429 1.00 60.94 92 GLY A N 1
ATOM 753 C CA . GLY A 1 92 ? 0.340 6.112 4.161 1.00 60.94 92 GLY A CA 1
ATOM 754 C C . GLY A 1 92 ? 1.641 5.333 3.950 1.00 60.94 92 GLY A C 1
ATOM 755 O O . GLY A 1 92 ? 1.830 4.740 2.892 1.00 60.94 92 GLY A O 1
ATOM 756 N N . CYS A 1 93 ? 2.503 5.255 4.970 1.00 68.12 93 CYS A N 1
ATOM 757 C CA . CYS A 1 93 ? 3.731 4.460 4.921 1.00 68.12 93 CYS A CA 1
ATOM 758 C C . CYS A 1 93 ? 3.440 2.974 4.710 1.00 68.12 93 CYS A C 1
ATOM 760 O O . CYS A 1 93 ? 4.048 2.362 3.840 1.00 68.12 93 CYS A O 1
ATOM 762 N N . LEU A 1 94 ? 2.498 2.389 5.456 1.00 65.00 94 LEU A N 1
ATOM 763 C CA . LEU A 1 94 ? 2.098 0.992 5.265 1.00 65.00 94 LEU A CA 1
ATOM 764 C C . LEU A 1 94 ? 1.570 0.752 3.855 1.00 65.00 94 LEU A C 1
ATOM 766 O O . LEU A 1 94 ? 1.900 -0.257 3.245 1.00 65.00 94 LEU A O 1
ATOM 770 N N . ALA A 1 95 ? 0.803 1.691 3.316 1.00 61.12 95 ALA A N 1
ATOM 771 C CA . ALA A 1 95 ? 0.235 1.548 1.992 1.00 61.12 95 ALA A CA 1
ATOM 772 C C . ALA A 1 95 ? 1.261 1.735 0.854 1.00 61.12 95 ALA A C 1
ATOM 774 O O . ALA A 1 95 ? 0.968 1.352 -0.271 1.00 61.12 95 ALA A O 1
ATOM 775 N N . ILE A 1 96 ? 2.474 2.227 1.147 1.00 62.53 96 ILE A N 1
ATOM 776 C CA . ILE A 1 96 ? 3.649 2.183 0.254 1.00 62.53 96 ILE A CA 1
ATOM 777 C C . ILE A 1 96 ? 4.474 0.910 0.500 1.00 62.53 96 ILE A C 1
ATOM 779 O O . ILE A 1 96 ? 4.877 0.229 -0.438 1.00 62.53 96 ILE A O 1
ATOM 783 N N . ILE A 1 97 ? 4.700 0.552 1.764 1.00 72.25 97 ILE A N 1
ATOM 784 C CA . ILE A 1 97 ? 5.495 -0.618 2.161 1.00 72.25 97 ILE A CA 1
ATOM 785 C C . ILE A 1 97 ? 4.859 -1.912 1.643 1.00 72.25 97 ILE A C 1
ATOM 787 O O . ILE A 1 97 ? 5.562 -2.769 1.123 1.00 72.25 97 ILE A O 1
ATOM 791 N N . VAL A 1 98 ? 3.538 -2.055 1.743 1.00 65.25 98 VAL A N 1
ATOM 792 C CA . VAL A 1 98 ? 2.801 -3.250 1.302 1.00 65.25 98 VAL A CA 1
ATOM 793 C C . VAL A 1 98 ? 2.965 -3.521 -0.202 1.00 65.25 98 VAL A C 1
ATOM 795 O O . VAL A 1 98 ? 3.359 -4.636 -0.537 1.00 65.25 98 VAL A O 1
ATOM 798 N N . PRO A 1 99 ? 2.738 -2.565 -1.126 1.00 60.81 99 PRO A N 1
ATOM 799 C CA . PRO A 1 99 ? 2.988 -2.794 -2.545 1.00 60.81 99 PRO A CA 1
ATOM 800 C C . PRO A 1 99 ? 4.474 -2.950 -2.868 1.00 60.81 99 PRO A 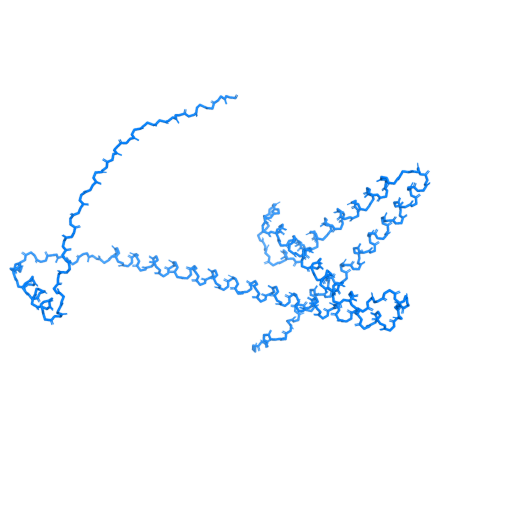C 1
ATOM 802 O O . PRO A 1 99 ? 4.791 -3.737 -3.751 1.00 60.81 99 PRO A O 1
ATOM 805 N N . VAL A 1 100 ? 5.393 -2.294 -2.146 1.00 68.81 100 VAL A N 1
ATOM 806 C CA . VAL A 1 100 ? 6.839 -2.531 -2.321 1.00 68.81 100 VAL A CA 1
ATOM 807 C C . VAL A 1 100 ? 7.209 -3.962 -1.931 1.00 68.81 100 VAL A C 1
ATOM 809 O O . VAL A 1 100 ? 7.879 -4.644 -2.699 1.00 68.81 100 VAL A O 1
ATOM 812 N N . LEU A 1 101 ? 6.731 -4.464 -0.788 1.00 66.50 101 LEU A N 1
ATOM 813 C CA . LEU A 1 101 ? 6.923 -5.866 -0.413 1.00 66.50 101 LEU A CA 1
ATOM 814 C C . LEU A 1 101 ? 6.232 -6.816 -1.389 1.00 66.50 101 LEU A C 1
ATOM 816 O O . LEU A 1 101 ? 6.789 -7.865 -1.690 1.00 66.50 101 LEU A O 1
ATOM 820 N N . SER A 1 102 ? 5.049 -6.461 -1.896 1.00 61.62 102 SER A N 1
ATOM 821 C CA . SER A 1 102 ? 4.363 -7.237 -2.933 1.00 61.62 102 SER A CA 1
ATOM 822 C C . SER A 1 102 ? 5.215 -7.319 -4.194 1.00 61.62 102 SER A C 1
ATOM 824 O O . SER A 1 102 ? 5.399 -8.404 -4.735 1.00 61.62 102 SER A O 1
ATOM 826 N N . LEU A 1 103 ? 5.775 -6.193 -4.637 1.00 64.62 103 LEU A N 1
ATOM 827 C CA . LEU A 1 103 ? 6.654 -6.111 -5.797 1.00 64.62 103 LEU A CA 1
ATOM 828 C C . LEU A 1 103 ? 7.902 -6.969 -5.584 1.00 64.62 103 LEU A C 1
ATOM 830 O O . LEU A 1 103 ? 8.209 -7.791 -6.435 1.00 64.62 103 LEU A O 1
ATOM 834 N N . ILE A 1 104 ? 8.567 -6.842 -4.430 1.00 70.31 104 ILE A N 1
ATOM 835 C CA . ILE A 1 104 ? 9.740 -7.653 -4.074 1.00 70.31 104 ILE A CA 1
ATOM 836 C C . ILE A 1 104 ? 9.380 -9.138 -4.074 1.00 70.31 104 ILE A C 1
ATOM 838 O O . ILE A 1 104 ? 10.075 -9.918 -4.711 1.00 70.31 104 ILE A O 1
ATOM 842 N N . ASN A 1 105 ? 8.284 -9.538 -3.425 1.00 65.56 105 ASN A N 1
ATOM 843 C CA . ASN A 1 105 ? 7.840 -10.935 -3.428 1.00 65.56 105 ASN A CA 1
ATOM 844 C C . ASN A 1 105 ? 7.554 -11.441 -4.839 1.00 65.56 105 ASN A C 1
ATOM 846 O O . ASN A 1 105 ? 7.868 -12.585 -5.150 1.00 65.56 105 ASN A O 1
ATOM 850 N N . THR A 1 106 ? 6.978 -10.598 -5.692 1.00 62.19 106 THR A N 1
ATOM 851 C CA . THR A 1 106 ? 6.693 -10.977 -7.076 1.00 62.19 106 THR A CA 1
ATOM 852 C C . THR A 1 106 ? 7.995 -11.126 -7.854 1.00 62.19 106 THR A C 1
ATOM 854 O O . THR A 1 106 ? 8.196 -12.153 -8.484 1.00 62.19 106 THR A O 1
ATOM 857 N N . VAL A 1 107 ? 8.926 -10.176 -7.737 1.00 65.19 107 VAL A N 1
ATOM 858 C CA . VAL A 1 107 ? 10.265 -10.261 -8.340 1.00 65.19 107 VAL A CA 1
ATOM 859 C C . VAL A 1 107 ? 11.003 -11.507 -7.862 1.00 65.19 107 VAL A C 1
ATOM 861 O O . VAL A 1 107 ? 11.566 -12.210 -8.686 1.00 65.19 107 VAL A O 1
ATOM 864 N N . VAL A 1 108 ? 10.960 -11.832 -6.567 1.00 70.50 108 VAL A N 1
ATOM 865 C CA . VAL A 1 108 ? 11.574 -13.046 -6.001 1.00 70.50 108 VAL A CA 1
ATOM 866 C C . VAL A 1 108 ? 10.904 -14.315 -6.535 1.00 70.50 108 VAL A C 1
ATOM 868 O O . VAL A 1 108 ? 11.600 -15.273 -6.856 1.00 70.50 108 VAL A O 1
ATOM 871 N N . ALA A 1 109 ? 9.575 -14.327 -6.672 1.00 63.84 109 ALA A N 1
ATOM 872 C CA . ALA A 1 109 ? 8.834 -15.453 -7.243 1.00 63.84 109 ALA A CA 1
ATOM 873 C C . ALA A 1 109 ? 9.083 -15.628 -8.753 1.00 63.84 109 ALA A C 1
ATOM 875 O O . ALA A 1 109 ? 9.040 -16.746 -9.258 1.00 63.84 109 ALA A O 1
ATOM 876 N N . ILE A 1 110 ? 9.364 -14.532 -9.460 1.00 60.09 110 ILE A N 1
ATOM 877 C CA . ILE A 1 110 ? 9.675 -14.495 -10.894 1.00 60.09 110 ILE A CA 1
ATOM 878 C C . ILE A 1 110 ? 11.170 -14.742 -11.156 1.00 60.09 110 ILE A C 1
ATOM 880 O O . ILE A 1 110 ? 11.534 -15.219 -12.225 1.00 60.09 110 ILE A O 1
ATOM 884 N N . LEU A 1 111 ? 12.045 -14.472 -10.183 1.00 59.88 111 LEU A N 1
ATOM 885 C CA . LEU A 1 111 ? 13.494 -14.650 -10.281 1.00 59.88 111 LEU A CA 1
ATOM 886 C C . LEU A 1 111 ? 13.920 -16.037 -10.802 1.00 59.88 111 LEU A C 1
ATOM 888 O O . LEU A 1 111 ? 14.771 -16.075 -11.683 1.00 59.88 111 LEU A O 1
ATOM 892 N N . PRO A 1 112 ? 13.342 -17.169 -10.340 1.00 61.31 112 PRO A N 1
ATOM 893 C CA . PRO A 1 112 ? 13.684 -18.487 -10.879 1.00 61.31 112 PRO A CA 1
ATOM 894 C C . PRO A 1 112 ? 13.154 -18.740 -12.302 1.00 61.31 112 PRO A C 1
ATOM 896 O O . PRO A 1 112 ? 13.597 -19.685 -12.945 1.00 61.31 112 PRO A O 1
ATOM 899 N N . ILE A 1 113 ? 12.218 -17.921 -12.795 1.00 60.25 113 ILE A N 1
ATOM 900 C CA . ILE A 1 113 ? 11.704 -17.960 -14.176 1.00 60.25 113 ILE A CA 1
ATOM 901 C C . ILE A 1 113 ? 12.632 -17.158 -15.107 1.00 60.25 113 ILE A C 1
ATOM 903 O O . ILE A 1 113 ? 12.800 -17.509 -16.272 1.00 60.25 113 ILE A O 1
ATOM 907 N N . TYR A 1 114 ? 13.292 -16.125 -14.575 1.00 54.53 114 TYR A N 1
ATOM 908 C CA . TYR A 1 114 ? 14.355 -15.365 -15.234 1.00 54.53 114 TYR A CA 1
ATOM 909 C C . TYR A 1 114 ? 15.697 -16.111 -15.170 1.00 54.53 114 TYR A C 1
ATOM 911 O O . TYR A 1 114 ? 16.685 -15.637 -14.607 1.00 54.53 114 TYR A O 1
ATOM 919 N N . ASP A 1 115 ? 15.759 -17.292 -15.781 1.00 60.59 115 ASP A N 1
ATOM 920 C CA . ASP A 1 115 ? 17.051 -17.815 -16.215 1.00 60.59 115 ASP A CA 1
ATOM 921 C C . ASP A 1 115 ? 17.591 -16.847 -17.293 1.00 60.59 115 ASP A C 1
ATOM 923 O O . ASP A 1 115 ? 16.889 -16.589 -18.274 1.00 60.59 115 ASP A O 1
ATOM 927 N N . PRO A 1 116 ? 18.808 -16.280 -17.163 1.00 59.50 116 PRO A N 1
ATOM 928 C CA . PRO A 1 116 ? 19.395 -15.377 -18.162 1.00 59.50 116 PRO A CA 1
ATOM 929 C C . PRO A 1 116 ? 19.502 -15.978 -19.576 1.00 59.50 116 PRO A C 1
ATOM 931 O O . PRO A 1 116 ? 19.796 -15.254 -20.528 1.00 59.50 116 PRO A O 1
ATOM 934 N N . ARG A 1 117 ? 19.259 -17.285 -19.728 1.00 57.78 117 ARG A N 1
ATOM 935 C CA . ARG A 1 117 ? 19.136 -17.982 -21.015 1.00 57.78 117 ARG A CA 1
ATOM 936 C C . ARG A 1 117 ? 17.826 -17.692 -21.762 1.00 57.78 117 ARG A C 1
ATOM 938 O O . ARG A 1 117 ? 17.778 -17.908 -22.968 1.00 57.78 117 ARG A O 1
ATOM 945 N N . ILE A 1 118 ? 16.793 -17.185 -21.089 1.00 55.59 118 ILE A N 1
ATOM 946 C CA . ILE A 1 118 ? 15.481 -16.852 -21.663 1.00 55.59 118 ILE A CA 1
ATOM 947 C C . ILE A 1 118 ? 15.399 -15.324 -21.768 1.00 55.59 118 ILE A C 1
ATOM 949 O O . ILE A 1 118 ? 14.806 -14.645 -20.936 1.00 55.59 118 ILE A O 1
ATOM 953 N N . ARG A 1 119 ? 16.099 -14.753 -22.754 1.00 56.91 119 ARG A N 1
ATOM 954 C CA . ARG A 1 119 ? 16.180 -13.292 -22.941 1.00 56.91 119 ARG A CA 1
ATOM 955 C C . ARG A 1 119 ? 14.924 -12.681 -23.568 1.00 56.91 119 ARG A C 1
ATOM 957 O O . ARG A 1 119 ? 14.748 -11.469 -23.491 1.00 56.91 119 ARG A O 1
ATOM 964 N N . ASP A 1 120 ? 14.050 -13.525 -24.107 1.00 63.88 120 ASP A N 1
ATOM 965 C CA . ASP A 1 120 ? 12.803 -13.132 -24.747 1.00 63.88 120 ASP A CA 1
ATOM 966 C C . ASP A 1 120 ? 11.636 -13.533 -23.846 1.00 63.88 120 ASP A C 1
ATOM 968 O O . ASP A 1 120 ? 11.076 -14.625 -23.955 1.00 63.88 120 ASP A O 1
ATOM 972 N N . LEU A 1 121 ? 11.282 -12.645 -22.916 1.00 62.56 121 LEU A N 1
ATOM 973 C CA . LEU A 1 121 ? 10.001 -12.748 -22.229 1.00 62.56 121 LEU A CA 1
ATOM 974 C C . LEU A 1 121 ? 8.922 -12.525 -23.298 1.00 62.56 121 LEU A C 1
ATOM 976 O O . LEU A 1 121 ? 8.698 -11.388 -23.717 1.00 62.56 121 LEU A O 1
ATOM 980 N N . SER A 1 122 ? 8.317 -13.601 -23.807 1.00 72.25 122 SER A N 1
ATOM 981 C CA . SER A 1 122 ? 7.274 -13.463 -24.826 1.00 72.25 122 SER A CA 1
ATOM 982 C C . SER A 1 122 ? 6.103 -12.664 -24.248 1.00 72.25 122 SER A C 1
ATOM 984 O O . SER A 1 122 ? 5.820 -12.729 -23.045 1.00 72.25 122 SER A O 1
ATOM 986 N N . GLU A 1 123 ? 5.408 -11.901 -25.092 1.00 74.25 123 GLU A N 1
ATOM 987 C CA . GLU A 1 123 ? 4.232 -11.116 -24.686 1.00 74.25 123 GLU A CA 1
ATOM 988 C C . GLU A 1 123 ? 3.197 -11.978 -23.935 1.00 74.25 123 GLU A C 1
ATOM 990 O O . GLU A 1 123 ? 2.525 -11.501 -23.019 1.00 74.25 123 GLU A O 1
ATOM 995 N N . GLU A 1 124 ? 3.141 -13.278 -24.241 1.00 76.56 124 GLU A N 1
ATOM 996 C CA . GLU A 1 124 ? 2.290 -14.261 -23.568 1.00 76.56 124 GLU A CA 1
ATOM 997 C C . GLU A 1 124 ? 2.660 -14.457 -22.089 1.00 76.56 124 GLU A C 1
ATOM 999 O O . GLU A 1 124 ? 1.780 -14.534 -21.231 1.00 76.56 124 GLU A O 1
ATOM 1004 N N . GLN A 1 125 ? 3.954 -14.483 -21.750 1.00 73.00 125 GLN A N 1
ATOM 1005 C CA . GLN A 1 125 ? 4.406 -14.619 -20.362 1.00 73.00 125 GLN A CA 1
ATOM 1006 C C . GLN A 1 125 ? 4.086 -13.367 -19.542 1.00 73.00 125 GLN A C 1
ATOM 1008 O O . GLN A 1 125 ? 3.652 -13.473 -18.392 1.00 73.00 125 GLN A O 1
ATOM 1013 N N . ALA A 1 126 ? 4.226 -12.180 -20.142 1.00 69.12 126 ALA A N 1
ATOM 1014 C CA . ALA A 1 126 ? 3.811 -10.925 -19.517 1.00 69.12 126 ALA A CA 1
ATOM 1015 C C . ALA A 1 126 ? 2.294 -10.901 -19.253 1.00 69.12 126 ALA A C 1
ATOM 1017 O O . ALA A 1 126 ? 1.851 -10.462 -18.186 1.00 69.12 126 ALA A O 1
ATOM 1018 N N . PHE A 1 127 ? 1.503 -11.445 -20.184 1.00 75.38 127 PHE A N 1
ATOM 1019 C CA . PHE A 1 127 ? 0.051 -11.550 -20.053 1.00 75.38 127 PHE A CA 1
ATOM 1020 C C . PHE A 1 127 ? -0.383 -12.489 -18.918 1.00 75.38 127 PHE A C 1
ATOM 1022 O O . PHE A 1 127 ? -1.407 -12.246 -18.284 1.00 75.38 127 PHE A O 1
ATOM 1029 N N . ILE A 1 128 ? 0.405 -13.527 -18.614 1.00 76.94 128 ILE A N 1
ATOM 1030 C CA . ILE A 1 128 ? 0.164 -14.446 -17.487 1.00 76.94 128 ILE A CA 1
ATOM 1031 C C . ILE A 1 128 ? 0.627 -13.838 -16.154 1.00 76.94 128 ILE A C 1
ATOM 1033 O O . ILE A 1 128 ? -0.030 -14.016 -15.126 1.00 76.94 128 ILE A O 1
ATOM 1037 N N . LEU A 1 129 ? 1.732 -13.088 -16.152 1.00 70.19 129 LEU A N 1
ATOM 1038 C CA . LEU A 1 129 ? 2.270 -12.455 -14.945 1.00 70.19 129 LEU A CA 1
ATOM 1039 C C . LEU A 1 129 ? 1.327 -11.397 -14.361 1.00 70.19 129 LEU A C 1
ATOM 1041 O O . LEU A 1 129 ? 1.170 -11.309 -13.143 1.00 70.19 129 LEU A O 1
ATOM 1045 N N . LEU A 1 130 ? 0.705 -10.587 -15.220 1.00 71.06 130 LEU A N 1
ATOM 1046 C CA . LEU A 1 130 ? -0.141 -9.465 -14.813 1.00 71.06 130 LEU A CA 1
ATOM 1047 C C . LEU A 1 130 ? -1.342 -9.874 -13.928 1.00 71.06 130 LEU A C 1
ATOM 1049 O O . LEU A 1 130 ? -1.513 -9.281 -12.858 1.00 71.06 130 LEU A O 1
ATOM 1053 N N . PRO A 1 131 ? -2.167 -10.883 -14.284 1.00 77.62 131 PRO A N 1
ATOM 1054 C CA . PRO A 1 131 ? -3.256 -11.341 -13.426 1.00 77.62 131 PRO A CA 1
ATOM 1055 C C . PRO A 1 131 ? -2.747 -12.009 -12.146 1.00 77.62 131 PRO A C 1
ATOM 1057 O O . PRO A 1 131 ? -3.409 -11.900 -11.118 1.00 77.62 131 PRO A O 1
ATOM 1060 N N . LEU A 1 132 ? -1.574 -12.650 -12.169 1.00 76.12 132 LEU A N 1
ATOM 1061 C CA . LEU A 1 132 ? -0.954 -13.256 -10.985 1.00 76.12 132 LEU A CA 1
ATOM 1062 C C . LEU A 1 132 ? -0.511 -12.186 -9.978 1.00 76.12 132 LEU A C 1
ATOM 1064 O O . LEU A 1 132 ? -0.812 -12.281 -8.784 1.00 76.12 132 LEU A O 1
ATOM 1068 N N . LEU A 1 133 ? 0.119 -11.119 -10.478 1.00 70.56 133 LEU A N 1
ATOM 1069 C CA . LEU A 1 133 ? 0.430 -9.918 -9.710 1.00 70.56 133 LEU A CA 1
ATOM 1070 C C . LEU A 1 133 ? -0.854 -9.299 -9.144 1.00 70.56 133 LEU A C 1
ATOM 1072 O O . LEU A 1 133 ? -0.915 -9.012 -7.948 1.00 70.56 133 LEU A O 1
ATOM 1076 N N . TYR A 1 134 ? -1.904 -9.157 -9.959 1.00 73.44 134 TYR A N 1
ATOM 1077 C CA . TYR A 1 134 ? -3.182 -8.626 -9.488 1.00 73.44 134 TYR A CA 1
ATOM 1078 C C . TYR A 1 134 ? -3.805 -9.485 -8.384 1.00 73.44 134 TYR A C 1
ATOM 1080 O O . TYR A 1 134 ? -4.209 -8.949 -7.350 1.00 73.44 134 TYR A O 1
ATOM 1088 N N . LEU A 1 135 ? -3.831 -10.811 -8.553 1.00 76.00 135 LEU A N 1
ATOM 1089 C CA . LEU A 1 135 ? -4.353 -11.736 -7.550 1.00 76.00 135 LEU A CA 1
ATOM 1090 C C . LEU A 1 135 ? -3.584 -11.600 -6.234 1.00 76.00 135 LEU A C 1
ATOM 1092 O O . LEU A 1 135 ? -4.195 -11.479 -5.172 1.00 76.00 135 LEU A O 1
ATOM 1096 N N . SER A 1 136 ? -2.249 -11.572 -6.305 1.00 75.38 136 SER A N 1
ATOM 1097 C CA . SER A 1 136 ? -1.395 -11.419 -5.124 1.00 75.38 136 SER A CA 1
ATOM 1098 C C . SER A 1 136 ? -1.709 -10.125 -4.368 1.00 75.38 136 SER A C 1
ATOM 1100 O O . SER A 1 136 ? -1.924 -10.166 -3.155 1.00 75.38 136 SER A O 1
ATOM 1102 N N . ALA A 1 137 ? -1.868 -9.003 -5.080 1.00 70.06 137 ALA A N 1
ATOM 1103 C CA . ALA A 1 137 ? -2.235 -7.719 -4.494 1.00 70.06 137 ALA A CA 1
ATOM 1104 C C . ALA A 1 137 ? -3.619 -7.763 -3.822 1.00 70.06 137 ALA A C 1
ATOM 1106 O O . ALA A 1 137 ? -3.771 -7.292 -2.693 1.00 70.06 137 ALA A O 1
ATOM 1107 N N . VAL A 1 138 ? -4.622 -8.371 -4.469 1.00 76.31 138 VAL A N 1
ATOM 1108 C CA . VAL A 1 138 ? -5.970 -8.558 -3.898 1.00 76.31 138 VAL A CA 1
ATOM 1109 C C . VAL A 1 138 ? -5.907 -9.345 -2.586 1.00 76.31 138 VAL A C 1
ATOM 1111 O O . VAL A 1 138 ? -6.517 -8.936 -1.593 1.00 76.31 138 VAL A O 1
ATOM 1114 N N . PHE A 1 139 ? -5.147 -10.443 -2.546 1.00 76.62 139 PHE A N 1
ATOM 1115 C CA . PHE A 1 139 ? -4.984 -11.247 -1.332 1.00 76.62 139 PHE A CA 1
ATOM 1116 C C . PHE A 1 139 ? -4.213 -10.511 -0.233 1.00 76.62 139 PHE A C 1
ATOM 1118 O O . PHE A 1 139 ? -4.572 -10.627 0.940 1.00 76.62 139 PHE A O 1
ATOM 1125 N N . LEU A 1 140 ? -3.214 -9.701 -0.587 1.00 75.75 140 LEU A N 1
ATOM 1126 C CA . LEU A 1 140 ? -2.480 -8.873 0.370 1.00 75.75 140 LEU A CA 1
ATOM 1127 C C . LEU A 1 140 ? -3.397 -7.832 1.032 1.00 75.75 140 LEU A C 1
ATOM 1129 O O . LEU A 1 140 ? -3.392 -7.688 2.255 1.00 75.75 140 LEU A O 1
ATOM 1133 N N . TYR A 1 141 ? -4.253 -7.167 0.249 1.00 74.50 141 TYR A N 1
ATOM 1134 C CA . TYR A 1 141 ? -5.256 -6.238 0.782 1.00 74.50 141 TYR A CA 1
ATOM 1135 C C . TYR A 1 141 ? -6.316 -6.941 1.633 1.00 74.50 141 TYR A C 1
ATOM 1137 O O . TYR A 1 141 ? -6.748 -6.405 2.659 1.00 74.50 141 TYR A O 1
ATOM 1145 N N . GLN A 1 142 ? -6.728 -8.151 1.248 1.00 78.81 142 GLN A N 1
ATOM 1146 C CA . GLN A 1 142 ? -7.631 -8.964 2.060 1.00 78.81 142 GLN A CA 1
ATOM 1147 C C . GLN A 1 142 ? -6.991 -9.319 3.410 1.00 78.81 142 GLN A C 1
ATOM 1149 O O . GLN A 1 142 ? -7.643 -9.199 4.449 1.00 78.81 142 GLN A O 1
ATOM 1154 N N . LEU A 1 143 ? -5.712 -9.704 3.418 1.00 74.19 143 LEU A N 1
ATOM 1155 C CA . LEU A 1 143 ? -4.963 -9.993 4.639 1.00 74.19 143 LEU A CA 1
ATOM 1156 C C . LEU A 1 143 ? -4.864 -8.753 5.535 1.00 74.19 143 LEU A C 1
ATOM 1158 O O . LEU A 1 143 ? -5.143 -8.835 6.732 1.00 74.19 143 LEU A O 1
ATOM 1162 N N . GLU A 1 144 ? -4.537 -7.593 4.961 1.00 79.44 144 GLU A N 1
ATOM 1163 C CA . GLU A 1 144 ? -4.501 -6.319 5.685 1.00 79.44 144 GLU A CA 1
ATOM 1164 C C . GLU A 1 144 ? -5.856 -6.012 6.341 1.00 79.44 144 GLU A C 1
ATOM 1166 O O . GLU A 1 144 ? -5.924 -5.648 7.520 1.00 79.44 144 GLU A O 1
ATOM 1171 N N . TYR A 1 145 ? -6.951 -6.199 5.599 1.00 77.94 145 TYR A N 1
ATOM 1172 C CA . TYR A 1 145 ? -8.305 -5.992 6.100 1.00 77.94 145 TYR A CA 1
ATOM 1173 C C . TYR A 1 145 ? -8.623 -6.907 7.291 1.00 77.94 145 TYR A C 1
ATOM 1175 O O . TYR A 1 145 ? -9.100 -6.432 8.329 1.00 77.94 145 TYR A O 1
ATOM 1183 N N . VAL A 1 146 ? -8.311 -8.202 7.174 1.00 76.38 146 VAL A N 1
ATOM 1184 C CA . VAL A 1 146 ? -8.512 -9.191 8.244 1.00 76.38 146 VAL A CA 1
ATOM 1185 C C . VAL A 1 146 ? -7.688 -8.830 9.479 1.00 76.38 146 VAL A C 1
ATOM 1187 O O . VAL A 1 146 ? -8.230 -8.798 10.586 1.00 76.38 146 VAL A O 1
ATOM 1190 N N . LEU A 1 147 ? -6.410 -8.482 9.304 1.00 75.88 147 LEU A N 1
ATOM 1191 C CA . LEU A 1 147 ? -5.531 -8.070 10.398 1.00 75.88 147 LEU A CA 1
ATOM 1192 C C . LEU A 1 147 ? -6.071 -6.825 11.108 1.00 75.88 147 LEU A C 1
ATOM 1194 O O . LEU A 1 147 ? -6.193 -6.819 12.335 1.00 75.88 147 LEU A O 1
ATOM 1198 N N . ARG A 1 148 ? -6.464 -5.785 10.360 1.00 79.00 148 ARG A N 1
ATOM 1199 C CA . ARG A 1 148 ? -7.045 -4.559 10.934 1.00 79.00 148 ARG A CA 1
ATOM 1200 C C . ARG A 1 148 ? -8.287 -4.864 11.766 1.00 79.00 148 ARG A C 1
ATOM 1202 O O . ARG A 1 148 ? -8.395 -4.373 12.893 1.00 79.00 148 ARG A O 1
ATOM 1209 N N . HIS A 1 149 ? -9.204 -5.679 11.248 1.00 80.06 149 HIS A N 1
ATOM 1210 C CA . HIS A 1 149 ? -10.409 -6.060 11.983 1.00 80.06 149 HIS A CA 1
ATOM 1211 C C . HIS A 1 149 ? -10.096 -6.883 13.231 1.00 80.06 149 HIS A C 1
ATOM 1213 O O . HIS A 1 149 ? -10.668 -6.624 14.293 1.00 80.06 149 HIS A O 1
ATOM 1219 N N . TRP A 1 150 ? -9.153 -7.817 13.140 1.00 79.75 150 TRP A N 1
ATOM 1220 C CA . TRP A 1 150 ? -8.717 -8.623 14.274 1.00 79.75 150 TRP A CA 1
ATOM 1221 C C . TRP A 1 150 ? -8.107 -7.764 15.392 1.00 79.75 150 TRP A C 1
ATOM 1223 O O . TRP A 1 150 ? -8.516 -7.868 16.553 1.00 79.75 150 TRP A O 1
ATOM 1233 N N . PHE A 1 151 ? -7.206 -6.834 15.057 1.00 78.19 151 PHE A N 1
ATOM 1234 C CA . PHE A 1 151 ? -6.620 -5.909 16.033 1.00 78.19 151 PHE A CA 1
ATOM 1235 C C . PHE A 1 151 ? -7.665 -4.992 16.676 1.00 78.19 151 PHE A C 1
ATOM 1237 O O . PHE A 1 151 ? -7.621 -4.746 17.886 1.00 78.19 151 PHE A O 1
ATOM 1244 N N . GLN A 1 152 ? -8.630 -4.495 15.897 1.00 80.38 152 GLN A N 1
ATOM 1245 C CA . GLN A 1 152 ? -9.724 -3.684 16.430 1.00 80.38 152 GLN A CA 1
ATOM 1246 C C . GLN A 1 152 ? -10.617 -4.485 17.379 1.00 80.38 152 GLN A C 1
ATOM 1248 O O . GLN A 1 152 ? -10.934 -3.999 18.467 1.00 80.38 152 GLN A O 1
ATOM 1253 N N . ALA A 1 153 ? -10.973 -5.719 17.015 1.00 82.62 153 ALA A N 1
ATOM 1254 C CA . ALA A 1 153 ? -11.749 -6.611 17.868 1.00 82.62 153 ALA A CA 1
ATOM 1255 C C . ALA A 1 153 ? -11.025 -6.874 19.198 1.00 82.62 153 ALA A C 1
ATOM 1257 O O . ALA A 1 153 ? -11.611 -6.675 20.264 1.00 82.62 153 ALA A O 1
ATOM 1258 N N . LYS A 1 154 ? -9.724 -7.196 19.151 1.00 82.88 154 LYS A N 1
ATOM 1259 C CA . LYS A 1 154 ? -8.887 -7.409 20.344 1.00 82.88 154 LYS A CA 1
ATOM 1260 C C . LYS A 1 154 ? -8.824 -6.162 21.235 1.00 82.88 154 LYS A C 1
ATOM 1262 O O . LYS A 1 154 ? -8.962 -6.252 22.456 1.00 82.88 154 LYS A O 1
ATOM 1267 N N . ARG A 1 155 ? -8.689 -4.970 20.641 1.00 82.94 155 ARG A N 1
ATOM 1268 C CA . ARG A 1 155 ? -8.688 -3.696 21.381 1.00 82.94 155 ARG A CA 1
ATOM 1269 C C . ARG A 1 155 ? -10.042 -3.398 22.026 1.00 82.94 155 ARG A C 1
ATOM 1271 O O . ARG A 1 155 ? -10.087 -2.907 23.154 1.00 82.94 155 ARG A O 1
ATOM 1278 N N . ASN A 1 156 ? -11.140 -3.685 21.333 1.00 87.38 156 ASN A N 1
ATOM 1279 C CA . ASN A 1 156 ? -12.489 -3.483 21.859 1.00 87.38 156 ASN A CA 1
ATOM 1280 C C . ASN A 1 156 ? -12.796 -4.458 23.003 1.00 87.38 156 ASN A C 1
ATOM 1282 O O . ASN A 1 156 ? -13.348 -4.036 24.018 1.00 87.38 156 ASN A O 1
ATOM 1286 N N . GLN A 1 157 ? -12.356 -5.715 22.899 1.00 90.50 157 GLN A N 1
ATOM 1287 C CA . GLN A 1 157 ? -12.432 -6.689 23.992 1.00 90.50 157 GLN A CA 1
ATOM 1288 C C . GLN A 1 157 ? -11.661 -6.216 25.229 1.00 90.50 157 GLN A C 1
ATOM 1290 O O . GLN A 1 157 ? -12.214 -6.221 26.326 1.00 90.50 157 GLN A O 1
ATOM 1295 N N . ALA A 1 158 ? -10.432 -5.714 25.064 1.00 89.44 158 ALA A N 1
ATOM 1296 C CA . ALA A 1 158 ? -9.655 -5.169 26.179 1.00 89.44 158 ALA A CA 1
ATOM 1297 C C . ALA A 1 158 ? -10.374 -3.997 26.878 1.00 89.44 158 ALA A C 1
ATOM 1299 O O . ALA A 1 158 ? -10.436 -3.949 28.108 1.00 89.44 158 ALA A O 1
ATOM 1300 N N . LYS A 1 159 ? -10.985 -3.083 26.109 1.00 91.56 159 LYS A N 1
ATOM 1301 C CA . LYS A 1 159 ? -11.794 -1.979 26.658 1.00 91.56 159 LYS A CA 1
ATOM 1302 C C . LYS A 1 159 ? -13.024 -2.481 27.419 1.00 91.56 159 LYS A C 1
ATOM 1304 O O . LYS A 1 159 ? -13.307 -1.977 28.503 1.00 91.56 159 LYS A O 1
ATOM 1309 N N . LEU A 1 160 ? -13.736 -3.472 26.880 1.00 93.94 160 LEU A N 1
ATOM 1310 C CA . LEU A 1 160 ? -14.887 -4.105 27.534 1.00 93.94 160 LEU A CA 1
ATOM 1311 C C . LEU A 1 160 ? -14.490 -4.751 28.867 1.00 93.94 160 LEU A C 1
ATOM 1313 O O . LEU A 1 160 ? -15.170 -4.547 29.873 1.00 93.94 160 LEU A O 1
ATOM 1317 N N . THR A 1 161 ? -13.366 -5.470 28.910 1.00 92.94 161 THR A N 1
ATOM 1318 C CA . THR A 1 161 ? -12.836 -6.067 30.146 1.00 92.94 161 THR A CA 1
ATOM 1319 C C . THR A 1 161 ? -12.482 -4.997 31.179 1.00 92.94 161 THR A C 1
ATOM 1321 O O . THR A 1 161 ? -12.899 -5.101 32.333 1.00 92.94 161 THR A O 1
ATOM 1324 N N . GLN A 1 162 ? -11.810 -3.916 30.767 1.00 93.00 162 GLN A N 1
ATOM 1325 C CA . GLN A 1 162 ? -11.506 -2.786 31.653 1.00 93.00 162 GLN A CA 1
ATOM 1326 C C . GLN A 1 162 ? -12.773 -2.100 32.186 1.00 93.00 162 GLN A C 1
ATOM 1328 O O . GLN A 1 162 ? -12.834 -1.727 33.358 1.00 93.00 162 GLN A O 1
ATOM 1333 N N . GLN A 1 163 ? -13.807 -1.936 31.357 1.00 95.19 163 GLN A N 1
ATOM 1334 C CA . GLN A 1 163 ? -15.086 -1.372 31.793 1.00 95.19 163 GLN A CA 1
ATOM 1335 C C . GLN A 1 163 ? -15.793 -2.277 32.809 1.00 95.19 163 GLN A C 1
ATOM 1337 O O . GLN A 1 163 ? -16.278 -1.779 33.827 1.00 95.19 163 GLN A O 1
ATOM 1342 N N . LYS A 1 164 ? -15.809 -3.598 32.580 1.00 94.56 164 LYS A N 1
ATOM 1343 C CA . LYS A 1 164 ? -16.365 -4.575 33.530 1.00 94.56 164 LYS A CA 1
ATOM 1344 C C . LYS A 1 164 ? -15.632 -4.531 34.874 1.00 94.56 164 LYS A C 1
ATOM 1346 O O . LYS A 1 164 ? -16.290 -4.454 35.908 1.00 94.56 164 LYS A O 1
ATOM 1351 N N . GLN A 1 165 ? -14.297 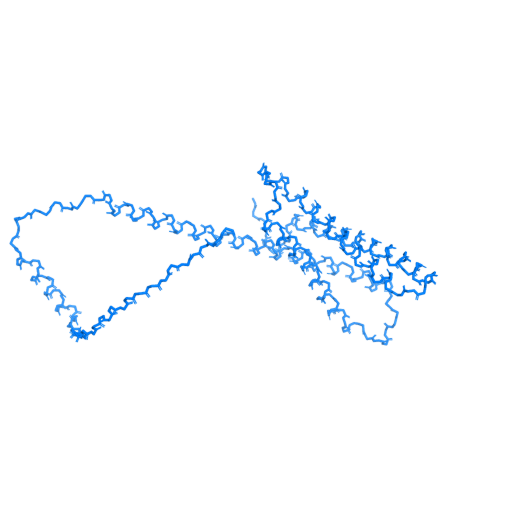-4.481 34.866 1.00 93.50 165 GLN A N 1
ATOM 1352 C CA . GLN A 1 165 ? -13.486 -4.354 36.086 1.00 93.50 165 GLN A CA 1
ATOM 1353 C C . GLN A 1 165 ? -13.787 -3.058 36.851 1.00 93.50 165 GLN A C 1
ATOM 1355 O O . GLN A 1 165 ? -14.025 -3.094 38.057 1.00 93.50 165 GLN A O 1
ATOM 1360 N N . LYS A 1 166 ? -13.865 -1.914 36.156 1.00 94.31 166 LYS A N 1
ATOM 1361 C CA . LYS A 1 166 ? -14.240 -0.631 36.776 1.00 94.31 166 LYS A CA 1
ATOM 1362 C C . LYS A 1 166 ? -15.649 -0.667 37.374 1.00 94.31 166 LYS A C 1
ATOM 1364 O O . LYS A 1 166 ? -15.864 -0.132 38.460 1.00 94.31 166 LYS A O 1
ATOM 1369 N N . LYS A 1 167 ? -16.613 -1.301 36.694 1.00 94.12 167 LYS A N 1
ATOM 1370 C CA . LYS A 1 167 ? -17.987 -1.463 37.200 1.00 94.12 167 LYS A CA 1
ATOM 1371 C C . LYS A 1 167 ? -18.019 -2.342 38.456 1.00 94.12 167 LYS A C 1
ATOM 1373 O O . LYS A 1 167 ? -18.679 -1.976 39.425 1.00 94.12 167 LYS A O 1
ATOM 1378 N N . TYR A 1 168 ? -17.255 -3.434 38.469 1.00 93.00 168 TYR A N 1
ATOM 1379 C CA . TYR A 1 168 ? -17.117 -4.313 39.631 1.00 93.00 168 TYR A CA 1
ATOM 1380 C C . TYR A 1 168 ? -16.509 -3.584 40.841 1.00 93.00 168 TYR A C 1
ATOM 1382 O O . TYR A 1 168 ? -17.100 -3.592 41.920 1.00 93.00 168 TYR A O 1
ATOM 1390 N N . GLN A 1 169 ? -15.408 -2.846 40.654 1.00 91.12 169 GLN A N 1
ATOM 1391 C CA . GLN A 1 169 ? -14.791 -2.046 41.722 1.00 91.12 169 GLN A CA 1
ATOM 1392 C C . GLN A 1 169 ? -15.740 -0.986 42.300 1.00 91.12 169 GLN A C 1
ATOM 1394 O O . GLN A 1 169 ? -15.791 -0.796 43.514 1.00 91.12 169 GLN A O 1
ATOM 1399 N N . ARG A 1 170 ? -16.535 -0.318 41.452 1.00 92.62 170 ARG A N 1
ATOM 1400 C CA . ARG A 1 170 ? -17.560 0.633 41.917 1.00 92.62 170 ARG A CA 1
ATOM 1401 C C . ARG A 1 170 ? -18.638 -0.053 42.755 1.00 92.62 170 ARG A C 1
ATOM 1403 O O . ARG A 1 170 ? -19.004 0.487 43.791 1.00 92.62 170 ARG A O 1
ATOM 1410 N N . SER A 1 171 ? -19.087 -1.243 42.346 1.00 92.50 171 SER A N 1
ATOM 1411 C CA . SER A 1 171 ? -20.099 -2.009 43.089 1.00 92.50 171 SER A CA 1
ATOM 1412 C C . SER A 1 171 ? -19.608 -2.514 44.451 1.00 92.50 171 SER A C 1
ATOM 1414 O O . SER A 1 171 ? -20.385 -2.564 45.400 1.00 92.50 171 SER A O 1
ATOM 1416 N N . LEU A 1 172 ? -18.315 -2.840 44.573 1.00 90.00 172 LEU A N 1
ATOM 1417 C CA . LEU A 1 172 ? -17.685 -3.197 45.848 1.00 90.00 172 LEU A CA 1
ATOM 1418 C C . LEU A 1 172 ? -17.607 -1.998 46.794 1.00 90.00 172 LEU A C 1
ATOM 1420 O O . LEU A 1 172 ? -17.902 -2.134 47.975 1.00 90.00 172 LEU A O 1
ATOM 1424 N N . ARG A 1 173 ? -17.254 -0.816 46.274 1.00 87.69 173 ARG A N 1
ATOM 1425 C CA . ARG A 1 173 ? -17.128 0.406 47.080 1.00 87.69 173 ARG A CA 1
ATOM 1426 C C . ARG A 1 173 ? -18.479 0.964 47.542 1.00 87.69 173 ARG A C 1
ATOM 1428 O O . ARG A 1 173 ? -18.527 1.648 48.556 1.00 87.69 173 ARG A O 1
ATOM 1435 N N . SER A 1 174 ? -19.556 0.701 46.799 1.00 86.00 174 SER A N 1
ATOM 1436 C CA . SER A 1 174 ? -20.901 1.192 47.119 1.00 86.00 174 SER A CA 1
ATOM 1437 C C . SER A 1 174 ? -21.701 0.273 48.039 1.00 86.00 174 SER A C 1
ATOM 1439 O O . SER A 1 174 ? -22.767 0.681 48.492 1.00 86.00 174 SER A O 1
ATOM 1441 N N . LYS A 1 175 ? -21.250 -0.963 48.299 1.00 81.94 175 LYS A N 1
ATOM 1442 C CA . LYS A 1 175 ? -21.916 -1.816 49.286 1.00 81.94 175 LYS A CA 1
ATOM 1443 C C . LYS A 1 175 ? -21.606 -1.256 50.679 1.00 81.94 175 LYS A C 1
ATOM 1445 O O . LYS A 1 175 ? -20.431 -1.239 51.049 1.00 81.94 175 LYS A O 1
ATOM 1450 N N . PRO A 1 176 ? -22.611 -0.775 51.437 1.00 74.31 176 PRO A N 1
ATOM 1451 C CA . PRO A 1 176 ? -22.384 -0.358 52.811 1.00 74.31 176 PRO A CA 1
ATOM 1452 C C . PRO A 1 176 ? -21.792 -1.550 53.559 1.00 74.31 176 PRO A C 1
ATOM 1454 O O . PRO A 1 176 ? -22.311 -2.664 53.452 1.00 74.31 176 PRO A O 1
ATOM 1457 N N . LEU A 1 177 ? -20.674 -1.321 54.255 1.00 76.50 177 LEU A N 1
ATOM 1458 C CA . LEU A 1 177 ? -20.086 -2.327 55.132 1.00 76.50 177 LEU A CA 1
ATOM 1459 C C . LEU A 1 177 ? -21.214 -2.879 56.012 1.00 76.50 177 LEU A C 1
ATOM 1461 O O . LEU A 1 177 ? -21.964 -2.070 56.576 1.00 76.50 177 LEU A O 1
ATOM 1465 N N . PRO A 1 178 ? -21.387 -4.213 56.098 1.00 70.75 178 PRO A N 1
ATOM 1466 C CA . PRO A 1 178 ? -22.361 -4.781 57.013 1.00 70.75 178 PRO A CA 1
ATOM 1467 C C . PRO A 1 178 ? -22.073 -4.171 58.380 1.00 70.75 178 PRO A C 1
ATOM 1469 O O . PRO A 1 178 ? -20.939 -4.232 58.859 1.00 70.75 178 PRO A O 1
ATOM 1472 N N . LYS A 1 179 ? -23.072 -3.482 58.949 1.00 66.62 179 LYS A N 1
ATOM 1473 C CA . LYS A 1 179 ? -22.967 -2.923 60.295 1.00 66.62 179 LYS A CA 1
ATOM 1474 C C . LYS A 1 179 ? -22.529 -4.078 61.180 1.00 66.62 179 LYS A C 1
ATOM 1476 O O . LYS A 1 179 ? -23.275 -5.042 61.323 1.00 66.62 179 LYS A O 1
ATOM 1481 N N . VAL A 1 180 ? -21.303 -4.001 61.693 1.00 62.00 180 VAL A N 1
ATOM 1482 C CA . VAL A 1 180 ? -20.765 -4.966 62.645 1.00 62.00 180 VAL A CA 1
ATOM 1483 C C . VAL A 1 180 ? -21.702 -4.916 63.844 1.00 62.00 180 VAL A C 1
ATOM 1485 O O . VAL A 1 180 ? -21.652 -3.981 64.644 1.00 62.00 180 VAL A O 1
ATOM 1488 N N . VAL A 1 181 ? -22.631 -5.868 63.906 1.00 62.78 181 VAL A N 1
ATOM 1489 C CA . VAL A 1 181 ? -23.475 -6.091 65.072 1.00 62.78 181 VAL A CA 1
ATOM 1490 C C . VAL A 1 181 ? -22.506 -6.533 66.158 1.00 62.78 181 VAL A C 1
ATOM 1492 O O . VAL A 1 181 ? -22.010 -7.652 66.143 1.00 62.78 181 VAL A O 1
ATOM 1495 N N . LYS A 1 182 ? -22.162 -5.606 67.053 1.00 56.72 182 LYS A N 1
ATOM 1496 C CA . LYS A 1 182 ? -21.131 -5.753 68.093 1.00 56.72 182 LYS A CA 1
ATOM 1497 C C . LYS A 1 182 ? -21.449 -6.796 69.177 1.00 56.72 182 LYS A C 1
ATOM 1499 O O . LYS A 1 182 ? -20.731 -6.857 70.166 1.00 56.72 182 LYS A O 1
ATOM 1504 N N . ASN A 1 183 ? -22.471 -7.630 69.000 1.00 61.38 183 ASN A N 1
ATOM 1505 C CA . ASN A 1 183 ? -22.966 -8.528 70.039 1.00 61.38 183 ASN A CA 1
ATOM 1506 C C . ASN A 1 183 ? -23.068 -9.967 69.519 1.00 61.38 183 ASN A C 1
ATOM 1508 O O . ASN A 1 183 ? -24.150 -10.540 69.464 1.00 61.38 183 ASN A O 1
ATOM 1512 N N . THR A 1 184 ? -21.938 -10.560 69.149 1.00 59.47 184 THR A N 1
ATOM 1513 C CA . THR A 1 184 ? -21.792 -12.021 69.110 1.00 59.47 184 THR A CA 1
ATOM 1514 C C . THR A 1 184 ? -20.442 -12.379 69.721 1.00 59.47 184 THR A C 1
ATOM 1516 O O . THR A 1 184 ? -19.445 -11.748 69.361 1.00 59.47 184 THR A O 1
ATOM 1519 N N . PRO A 1 185 ? -20.395 -13.333 70.668 1.00 60.03 185 PRO A N 1
ATOM 1520 C CA . PRO A 1 185 ? -19.171 -13.701 71.364 1.00 60.03 185 PRO A CA 1
ATOM 1521 C C . PRO A 1 185 ? -18.139 -14.181 70.344 1.00 60.03 185 PRO A C 1
ATOM 1523 O O . PRO A 1 185 ? -18.386 -15.097 69.565 1.00 60.03 185 PRO A O 1
ATOM 1526 N N . ILE A 1 186 ? -16.986 -13.521 70.367 1.00 58.50 186 ILE A N 1
ATOM 1527 C CA . ILE A 1 186 ? -15.876 -13.572 69.403 1.00 58.50 186 ILE A CA 1
ATOM 1528 C C . ILE A 1 186 ? -15.280 -14.985 69.204 1.00 58.50 186 ILE A C 1
ATOM 1530 O O . ILE A 1 186 ? -14.492 -15.199 68.293 1.00 58.50 186 ILE A O 1
ATOM 1534 N N . ASN A 1 187 ? -15.721 -15.989 69.964 1.00 59.06 187 ASN A N 1
ATOM 1535 C CA . ASN A 1 187 ? -15.045 -17.281 70.045 1.00 59.06 187 ASN A CA 1
ATOM 1536 C C . ASN A 1 187 ? -15.626 -18.403 69.167 1.00 59.06 187 ASN A C 1
ATOM 1538 O O . ASN A 1 187 ? -14.947 -19.410 68.998 1.00 59.06 187 ASN A O 1
ATOM 1542 N N . SER A 1 188 ? -16.838 -18.298 68.603 1.00 64.25 188 SER A N 1
ATOM 1543 C CA . SER A 1 188 ? -17.411 -19.441 67.856 1.00 64.25 188 SER A CA 1
ATOM 1544 C C . SER A 1 188 ? -16.934 -19.530 66.404 1.00 64.25 188 SER A C 1
ATOM 1546 O O . SER A 1 188 ? -16.673 -20.620 65.904 1.00 64.25 188 SER A O 1
ATOM 1548 N N . ILE A 1 189 ? -16.753 -18.391 65.731 1.00 68.81 189 ILE A N 1
ATOM 1549 C CA . ILE A 1 189 ? -16.392 -18.369 64.304 1.00 68.81 189 ILE A CA 1
ATOM 1550 C C . ILE A 1 189 ? -14.912 -18.711 64.097 1.00 68.81 189 ILE A C 1
ATOM 1552 O O . ILE A 1 189 ? -14.588 -19.447 63.170 1.00 68.81 189 ILE A O 1
ATOM 1556 N N . GLU A 1 190 ? -14.009 -18.237 64.964 1.00 72.19 190 GLU A N 1
ATOM 1557 C CA . GLU A 1 190 ? -12.594 -18.645 64.920 1.00 72.19 190 GLU A CA 1
ATOM 1558 C C . GLU A 1 190 ? -12.418 -20.134 65.232 1.00 72.19 190 GLU A C 1
ATOM 1560 O O . GLU A 1 190 ? -11.570 -20.796 64.632 1.00 72.19 190 GLU A O 1
ATOM 1565 N N . HIS A 1 191 ? -13.253 -20.679 66.119 1.00 72.62 191 HIS A N 1
ATOM 1566 C CA . HIS A 1 191 ? -13.250 -22.099 66.444 1.00 72.62 191 HIS A CA 1
ATOM 1567 C C . HIS A 1 191 ? -13.693 -22.959 65.249 1.00 72.62 191 HIS A C 1
ATOM 1569 O O . HIS A 1 191 ? -13.002 -23.916 64.897 1.00 72.62 191 HIS A O 1
ATOM 1575 N N . ASP A 1 192 ? -14.776 -22.587 64.560 1.00 79.06 192 ASP A N 1
ATOM 1576 C CA . ASP A 1 192 ? -15.248 -23.320 63.378 1.00 79.06 192 ASP A CA 1
ATOM 1577 C C . ASP A 1 192 ? -14.315 -23.159 62.170 1.00 79.06 192 ASP A C 1
ATOM 1579 O O . ASP A 1 192 ? -14.104 -24.118 61.425 1.00 79.06 192 ASP A O 1
ATOM 1583 N N . LEU A 1 193 ? -13.675 -21.993 62.002 1.00 78.06 193 LEU A N 1
ATOM 1584 C CA . LEU A 1 193 ? -12.660 -21.808 60.961 1.00 78.06 193 LEU A CA 1
ATOM 1585 C C . LEU A 1 193 ? -11.429 -22.680 61.213 1.00 78.06 193 LEU A C 1
ATOM 1587 O O . LEU A 1 193 ? -10.912 -23.286 60.277 1.00 78.06 193 LEU A O 1
ATOM 1591 N N . ASN A 1 194 ? -10.958 -22.758 62.459 1.00 75.50 194 ASN A N 1
ATOM 1592 C CA . ASN A 1 194 ? -9.817 -23.600 62.809 1.00 75.50 194 ASN A CA 1
ATOM 1593 C C . ASN A 1 194 ? -10.154 -25.090 62.695 1.00 75.50 194 ASN A C 1
ATOM 1595 O O . ASN A 1 194 ? -9.310 -25.866 62.245 1.00 75.50 194 ASN A O 1
ATOM 1599 N N . LYS A 1 195 ? -11.395 -25.481 63.006 1.00 79.94 195 LYS A N 1
ATOM 1600 C CA . LYS A 1 195 ? -11.880 -26.852 62.826 1.00 79.94 195 LYS A CA 1
ATOM 1601 C C . LYS A 1 195 ? -11.938 -27.253 61.347 1.00 79.94 195 LYS A C 1
ATOM 1603 O O . LYS A 1 195 ? -11.351 -28.264 60.975 1.00 79.94 195 LYS A O 1
ATOM 1608 N N . LEU A 1 196 ? -12.522 -26.416 60.484 1.00 83.06 196 LEU A N 1
ATOM 1609 C CA . LEU A 1 196 ? -12.548 -26.638 59.028 1.00 83.06 196 LEU A CA 1
ATOM 1610 C C . LEU A 1 196 ? -11.144 -26.654 58.409 1.00 83.06 196 LEU A C 1
ATOM 1612 O O . LEU A 1 196 ? -10.868 -27.430 57.497 1.00 83.06 196 LEU A O 1
ATOM 1616 N N . LYS A 1 197 ? -10.231 -25.815 58.910 1.00 76.25 197 LYS A N 1
ATOM 1617 C CA . LYS A 1 197 ? -8.840 -25.759 58.439 1.00 76.25 197 LYS A CA 1
ATOM 1618 C C . LYS A 1 197 ? -8.041 -27.009 58.835 1.00 76.25 197 LYS A C 1
ATOM 1620 O O . LYS A 1 197 ? -7.186 -27.440 58.064 1.00 76.25 197 LYS A O 1
ATOM 1625 N N . GLY A 1 198 ? -8.358 -27.603 59.989 1.00 74.06 198 GLY A N 1
ATOM 1626 C CA . GLY A 1 198 ? -7.849 -28.908 60.417 1.00 74.06 198 GLY A CA 1
ATOM 1627 C C . GLY A 1 198 ? -8.413 -30.071 59.595 1.00 74.06 198 GLY A C 1
ATOM 1628 O O . GLY A 1 198 ? -7.651 -30.936 59.174 1.00 74.06 198 GLY A O 1
ATOM 1629 N N . GLU A 1 199 ? -9.716 -30.062 59.295 1.00 78.31 199 GLU A N 1
ATOM 1630 C CA . GLU A 1 199 ? -10.378 -31.107 58.492 1.00 78.31 199 GLU A CA 1
ATOM 1631 C C . GLU A 1 199 ? -9.954 -31.094 57.011 1.00 78.31 199 GLU A C 1
ATOM 1633 O O . GLU A 1 199 ? -9.876 -32.146 56.381 1.00 78.31 199 GLU A O 1
ATOM 1638 N N . LEU A 1 200 ? -9.607 -29.929 56.453 1.00 78.56 200 LEU A N 1
ATOM 1639 C CA . LEU A 1 200 ? -9.120 -29.790 55.071 1.00 78.56 200 LEU A CA 1
ATOM 1640 C C . LEU A 1 200 ? -7.621 -30.104 54.895 1.00 78.56 200 LEU A C 1
ATOM 1642 O O . LEU A 1 200 ? -7.084 -29.910 53.804 1.00 78.56 200 LEU A O 1
ATOM 1646 N N . GLY A 1 201 ? -6.922 -30.545 55.947 1.00 60.00 201 GLY A N 1
ATOM 1647 C CA . GLY A 1 201 ? -5.493 -30.879 55.875 1.00 60.00 201 GLY A CA 1
ATOM 1648 C C . GLY A 1 201 ? -4.581 -29.679 55.591 1.00 60.00 201 GLY A C 1
ATOM 1649 O O . GLY A 1 201 ? -3.414 -29.847 55.242 1.00 60.00 201 GLY A O 1
ATOM 1650 N N . LEU A 1 202 ? -5.084 -28.452 55.757 1.00 59.41 202 LEU A N 1
ATOM 1651 C CA . LEU A 1 202 ? -4.318 -27.214 55.620 1.00 59.41 202 LEU A CA 1
ATOM 1652 C C . LEU A 1 202 ? -3.576 -26.928 56.930 1.00 59.41 202 LEU A C 1
ATOM 1654 O O . LEU A 1 202 ? -3.757 -25.886 57.566 1.00 59.41 202 LEU A O 1
ATOM 1658 N N . THR A 1 203 ? -2.704 -27.852 57.335 1.00 54.47 203 THR A N 1
ATOM 1659 C CA . THR A 1 203 ? -1.658 -27.547 58.309 1.00 54.47 203 THR A CA 1
ATOM 1660 C C . THR A 1 203 ? -0.736 -26.505 57.688 1.00 54.47 203 THR A C 1
ATOM 1662 O O . THR A 1 203 ? 0.119 -26.820 56.867 1.00 54.47 203 THR A O 1
ATOM 1665 N N . SER A 1 204 ? -0.991 -25.246 58.045 1.00 50.56 204 SER A N 1
ATOM 1666 C CA . SER A 1 204 ? -0.027 -24.155 58.199 1.00 50.56 204 SER A CA 1
ATOM 1667 C C . SER A 1 204 ? 1.387 -24.485 57.696 1.00 50.56 204 SER A C 1
ATOM 1669 O O . SER A 1 204 ? 2.251 -24.907 58.467 1.00 50.56 204 SER A O 1
ATOM 1671 N N . MET A 1 205 ? 1.641 -24.238 56.410 1.00 49.75 205 MET A N 1
ATOM 1672 C CA . MET A 1 205 ? 3.003 -24.052 55.921 1.00 49.75 205 MET A CA 1
ATOM 1673 C C . MET A 1 205 ? 3.497 -22.736 56.534 1.00 49.75 205 MET A C 1
ATOM 1675 O O . MET A 1 205 ? 2.909 -21.680 56.309 1.00 49.75 205 MET A O 1
ATOM 1679 N N . GLY A 1 206 ? 4.468 -22.872 57.434 1.00 50.34 206 GLY A N 1
ATOM 1680 C CA . GLY A 1 206 ? 4.752 -21.930 58.506 1.00 50.34 206 GLY A CA 1
ATOM 1681 C C . GLY A 1 206 ? 5.135 -20.511 58.096 1.00 50.34 206 GLY A C 1
ATOM 1682 O O . GLY A 1 206 ? 5.651 -20.242 57.011 1.00 50.34 206 GLY A O 1
ATOM 1683 N N . ASP A 1 207 ? 4.930 -19.626 59.067 1.00 56.44 207 ASP A N 1
ATOM 1684 C CA . ASP A 1 207 ? 5.506 -18.294 59.163 1.00 56.44 207 ASP A CA 1
ATOM 1685 C C . ASP A 1 207 ? 7.018 -18.309 58.885 1.00 56.44 207 ASP A C 1
ATOM 1687 O O . ASP A 1 207 ? 7.838 -18.528 59.778 1.00 56.44 207 ASP A O 1
ATOM 1691 N N . ILE A 1 208 ? 7.418 -17.982 57.654 1.00 57.88 208 ILE A N 1
ATOM 1692 C CA . ILE A 1 208 ? 8.780 -17.511 57.383 1.00 57.88 208 ILE A CA 1
ATOM 1693 C C . ILE A 1 208 ? 8.778 -15.993 57.509 1.00 57.88 208 ILE A C 1
ATOM 1695 O O . ILE A 1 208 ? 8.698 -15.214 56.560 1.00 57.88 208 ILE A O 1
ATOM 1699 N N . ARG A 1 209 ? 8.896 -15.595 58.770 1.00 57.06 209 ARG A N 1
ATOM 1700 C CA . ARG A 1 209 ? 9.347 -14.290 59.227 1.00 57.06 209 ARG A CA 1
ATOM 1701 C C . ARG A 1 209 ? 10.787 -14.077 58.734 1.00 57.06 209 ARG A C 1
ATOM 1703 O O . ARG A 1 209 ? 11.724 -14.634 59.297 1.00 57.06 209 ARG A O 1
ATOM 1710 N N . ARG A 1 210 ? 11.000 -13.230 57.723 1.00 50.31 210 ARG A N 1
ATOM 1711 C CA . ARG A 1 210 ? 12.281 -12.517 57.555 1.00 50.31 210 ARG A CA 1
ATOM 1712 C C . ARG A 1 210 ? 12.039 -11.048 57.250 1.00 50.31 210 ARG A C 1
ATOM 1714 O O . ARG A 1 210 ? 11.876 -10.620 56.114 1.00 50.31 210 ARG A O 1
ATOM 1721 N N . SER A 1 211 ? 12.067 -10.286 58.335 1.00 57.41 211 SER A N 1
ATOM 1722 C CA . SER A 1 211 ? 12.492 -8.896 58.37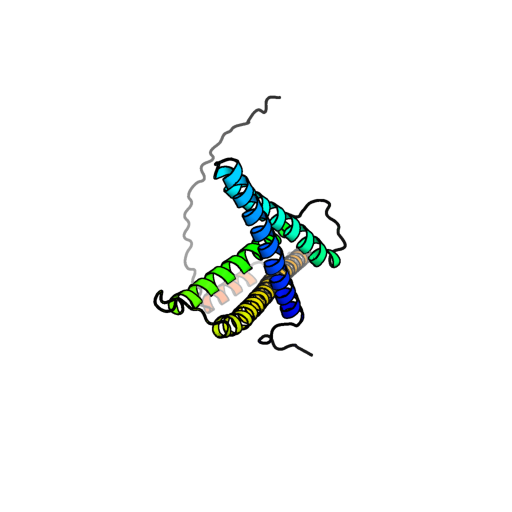2 1.00 57.41 211 SER A CA 1
ATOM 1723 C C . SER A 1 211 ? 13.777 -8.691 57.561 1.00 57.41 211 SER A C 1
ATOM 1725 O O . SER A 1 211 ? 14.786 -9.344 57.840 1.00 57.41 211 SER A O 1
ATOM 1727 N N . LYS A 1 212 ? 13.792 -7.723 56.642 1.00 57.62 212 LYS A N 1
ATOM 1728 C CA . LYS A 1 212 ? 15.016 -6.968 56.354 1.00 57.62 212 LYS A CA 1
ATOM 1729 C C . LYS A 1 212 ? 14.683 -5.568 55.836 1.00 57.62 212 LYS A C 1
ATOM 1731 O O . LYS A 1 212 ? 14.325 -5.380 54.683 1.00 57.62 212 LYS A O 1
ATOM 1736 N N . SER A 1 213 ? 14.745 -4.633 56.785 1.00 53.16 213 SER A N 1
ATOM 1737 C CA . SER A 1 213 ? 15.278 -3.270 56.675 1.00 53.16 213 SER A CA 1
ATOM 1738 C C . SER A 1 213 ? 15.130 -2.532 55.339 1.00 53.16 213 SER A C 1
ATOM 1740 O O . SER A 1 213 ? 15.833 -2.817 54.369 1.00 53.16 213 SER A O 1
ATOM 1742 N N . MET A 1 214 ? 14.346 -1.454 55.379 1.00 54.56 214 MET A N 1
ATOM 1743 C CA . MET A 1 214 ? 14.608 -0.260 54.574 1.00 54.56 214 MET A CA 1
ATOM 1744 C C . MET A 1 214 ? 16.049 0.235 54.766 1.00 54.56 214 MET A C 1
ATOM 1746 O O . MET A 1 214 ? 16.552 0.220 55.892 1.00 54.56 214 MET A O 1
ATOM 1750 N N . PRO A 1 215 ? 16.626 0.852 53.728 1.00 58.25 215 PRO A N 1
ATOM 1751 C CA . PRO A 1 215 ? 17.375 2.079 53.897 1.00 58.25 215 PRO A CA 1
ATOM 1752 C C . PRO A 1 215 ? 16.627 3.241 53.237 1.00 58.25 215 PRO A C 1
ATOM 1754 O O . PRO A 1 215 ? 16.393 3.274 52.030 1.00 58.25 215 PRO A O 1
ATOM 1757 N N . ASN A 1 216 ? 16.294 4.220 54.075 1.00 58.12 216 ASN A N 1
ATOM 1758 C CA . ASN A 1 216 ? 16.148 5.613 53.681 1.00 58.12 216 ASN A CA 1
ATOM 1759 C C . ASN A 1 216 ? 17.430 6.065 52.961 1.00 58.12 216 ASN A C 1
ATOM 1761 O O . ASN A 1 216 ? 18.519 5.951 53.518 1.00 58.12 216 ASN A O 1
ATOM 1765 N N . SER A 1 217 ? 17.295 6.635 51.766 1.00 55.34 217 SER A N 1
ATOM 1766 C CA . SER A 1 217 ? 18.348 7.424 51.121 1.00 55.34 217 SER A CA 1
ATOM 1767 C C . SER A 1 217 ? 17.718 8.580 50.349 1.00 55.34 217 SER A C 1
ATOM 1769 O O . SER A 1 217 ? 17.433 8.504 49.160 1.00 55.34 217 SER A O 1
ATOM 1771 N N . THR A 1 218 ? 17.436 9.630 51.110 1.00 55.72 218 THR A N 1
ATOM 1772 C CA . THR A 1 218 ? 17.814 11.027 50.872 1.00 55.72 218 THR A CA 1
ATOM 1773 C C . THR A 1 218 ? 18.396 11.435 49.503 1.00 55.72 218 THR A C 1
ATOM 1775 O O . THR A 1 218 ? 19.330 10.820 49.001 1.00 55.72 218 THR A O 1
ATOM 1778 N N . LYS A 1 219 ? 17.980 12.651 49.104 1.00 48.50 219 LYS A N 1
ATOM 1779 C CA . LYS A 1 219 ? 18.681 13.686 48.307 1.00 48.50 219 LYS A CA 1
ATOM 1780 C C . LYS A 1 219 ? 18.559 13.654 46.774 1.00 48.50 219 LYS A C 1
ATOM 1782 O O . LYS A 1 219 ? 19.296 12.970 46.087 1.00 48.50 219 LYS A O 1
ATOM 1787 N N . GLY A 1 220 ? 17.771 14.616 46.283 1.00 46.91 220 GLY A N 1
ATOM 1788 C CA . GLY A 1 220 ? 18.346 15.824 45.675 1.00 46.91 220 GLY A CA 1
ATOM 1789 C C . GLY A 1 220 ? 18.415 15.871 44.148 1.00 46.91 220 GLY A C 1
ATOM 1790 O O . GLY A 1 220 ? 19.048 15.036 43.524 1.00 46.91 220 GLY A O 1
ATOM 1791 N N . SER A 1 221 ? 17.831 16.920 43.565 1.00 53.72 221 SER A N 1
ATOM 1792 C CA . SER A 1 221 ? 18.536 17.899 42.717 1.00 53.72 221 SER A CA 1
ATOM 1793 C C . SER A 1 221 ? 17.512 18.662 41.877 1.00 53.72 221 SER A C 1
ATOM 1795 O O . SER A 1 221 ? 16.906 18.124 40.950 1.00 53.72 221 SER A O 1
ATOM 1797 N N . GLY A 1 222 ? 17.294 19.925 42.245 1.00 56.06 222 GLY A N 1
ATOM 1798 C CA . GLY A 1 222 ? 16.593 20.879 41.403 1.00 56.06 222 GLY A CA 1
ATOM 1799 C C . GLY A 1 222 ? 17.447 21.213 40.186 1.00 56.06 222 GLY A C 1
ATOM 1800 O O . GLY A 1 222 ? 18.644 21.460 40.306 1.00 56.06 222 GLY A O 1
ATOM 1801 N N . THR A 1 223 ? 16.826 21.245 39.013 1.00 60.19 223 THR A N 1
ATOM 1802 C CA . THR A 1 223 ? 17.449 21.770 37.798 1.00 60.19 223 THR A CA 1
ATOM 1803 C C . THR A 1 223 ? 16.810 23.106 37.450 1.00 60.19 223 THR A C 1
ATOM 1805 O O . THR A 1 223 ? 15.646 23.198 37.063 1.00 60.19 223 THR A O 1
ATOM 1808 N N . HIS A 1 224 ? 17.618 24.145 37.646 1.00 55.78 224 HIS A N 1
ATOM 1809 C CA . HIS A 1 224 ? 17.466 25.493 37.119 1.00 55.78 224 HIS A CA 1
ATOM 1810 C C . HIS A 1 224 ? 17.166 25.480 35.610 1.00 55.78 224 HIS A C 1
ATOM 1812 O O . HIS A 1 224 ? 17.862 24.823 34.839 1.00 55.78 224 HIS A O 1
ATOM 1818 N N . ARG A 1 225 ? 16.191 26.290 35.182 1.00 51.34 225 ARG A N 1
ATOM 1819 C CA . ARG A 1 225 ? 16.087 26.808 33.809 1.00 51.34 225 ARG A CA 1
ATOM 1820 C C . ARG A 1 225 ? 16.611 28.248 33.803 1.00 51.34 225 ARG A C 1
ATOM 1822 O O . ARG A 1 225 ? 16.042 29.063 34.533 1.00 51.34 225 ARG A O 1
ATOM 1829 N N . PRO A 1 226 ? 17.643 28.591 33.018 1.00 69.50 226 PRO A N 1
ATOM 1830 C CA . PRO A 1 226 ? 17.862 29.966 32.604 1.00 69.50 226 PRO A CA 1
ATOM 1831 C C . PRO A 1 226 ? 16.942 30.333 31.427 1.00 69.50 226 PRO A C 1
ATOM 1833 O O . PRO A 1 226 ? 16.391 29.456 30.756 1.00 69.50 226 PRO A O 1
ATOM 1836 N N . ARG A 1 227 ? 16.738 31.646 31.290 1.00 67.44 227 ARG A N 1
ATOM 1837 C CA . ARG A 1 227 ? 15.929 32.335 30.276 1.00 67.44 227 ARG A CA 1
ATOM 1838 C C . ARG A 1 227 ? 16.497 32.188 28.873 1.00 67.44 227 ARG A C 1
ATOM 1840 O O . ARG A 1 227 ? 17.740 32.129 28.7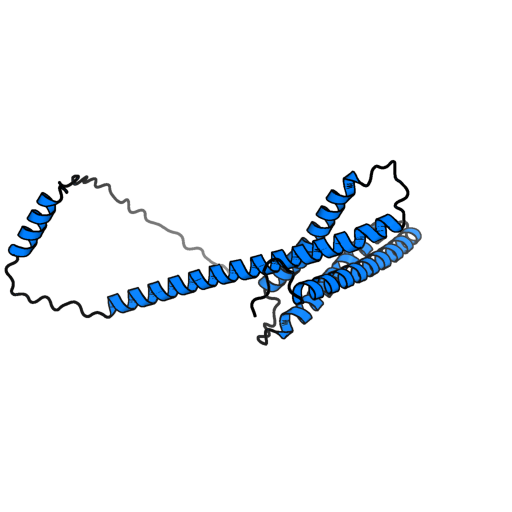64 1.00 67.44 227 ARG A O 1
#

Radius of gyration: 33.75 Å; chains: 1; bounding box: 53×63×96 Å

Foldseek 3Di:
DDDDLPDQDPVLLVVLVVVVVLVVVLVVLLVVLLVVQVVVCVVVVDNVSNVVSNVVSVVVSLVVLLVVLCVVVCVVPPPDPVDCPPVSVVVSVCSVVLVVVLVVVLCVVCVVVPPVVCVDCDPVNVVVSVVVSSVSSSVSSSVVVVVVVVVVVVVVVVVVVVVVVVVVVVVVVPPPDPPPPVDDPPPPVVVVVVVVCVVVVVPDPDDPDDDDDDDDDDDDDDDDDDD

pLDDT: mean 72.87, std 12.87, range [43.53, 97.06]

Sequence (227 aa):
MKWPIWFPYPSSWLRALLAILWISAFGYVVWMFAAWGWFLSVITGDLSIQILSLLLAFMVGACAYGKICDLLVFRVSKTQAKFVSWRGFWEGCLAIIVPVLSLINTVVAILPIYDPRIRDLSEEQAFILLPLLYLSAVFLYQLEYVLRHWFQAKRNQAKLTQQKQKKYQRSLRSKPLPKVVKNTPINSIEHDLNKLKGELGLTSMGDIRRSKSMPNSTKGSGTHRPR

Secondary structure (DSSP, 8-state):
-PPPTTSPPHHHHHHHHHHHHHHHHHHHHHHHHHHHHHHHHHHH--HHHHHHHHHHHHHHHHHHHHHHHHHHHHTT-----SS--HHHHHHHHHHHHHHHHHHHHHHHHHTTT--TT-----HHHHHHHHHHHHHHHHHHHHHHHHHHHHHHHHHHHHHHHHHHHHHHHHHHHHSPPP---S-S-THHHHHHHHHHHHHTT----------------------PPP-